Protein 8T6R (pdb70)

Nearest PDB structures (foldseek):
  8t6r-assembly1_A  TM=1.003E+00  e=7.327E-66  Acinetobacter baumannii 118362
  8wol-assembly1_1  TM=9.962E-01  e=9.428E-53  Mycolicibacterium smegmatis
  6x8m-assembly1_A  TM=9.908E-01  e=2.824E-49  Synechococcus elongatus PCC 7942 = FACHB-805
  8won-assembly1_A  TM=9.645E-01  e=7.041E-46  Mycolicibacterium smegmatis
  9bhu-assembly1_A  TM=8.889E-01  e=2.091E-33  Streptomyces griseus subsp. griseus

Foldseek 3Di:
DPDDDPVVVCVPPDDDDDQDDDPPFDPLVVVVPAAEDEDAPQKAWFKDWDPVVQADFDDDDPDDDDTDDGDTDIDPDTDMWGKDKDKDKDKDFPVCQVPPDPPHGPVVSSVVVVVSVSVLVVSLCCADPCPFHQVNLADPVQEAEDDPAACELVNVVVNCVLQVPAWAAKEEAPLNVVSHCQNCVVVPHHFDWDADPNDIFTDDPRHTYHHDNSFDQPPQWTKMKIAHHDDVVQGKHKYAHADDVQDDDGQKHKDWDDADPSNMTMIMIMGIMGMDRNDNSRMHMYTNHGRPDHDDDDDDDD

Structure (mmCIF, N/CA/C/O backbone):
data_8T6R
#
_entry.id   8T6R
#
_cell.length_a   1.00
_cell.length_b   1.00
_cell.length_c   1.00
_cell.angle_alpha   90.00
_cell.angle_beta   90.00
_cell.angle_gamma   90.00
#
_symmetry.space_group_name_H-M   'P 1'
#
loop_
_atom_site.group_PDB
_atom_site.id
_atom_site.type_symbol
_atom_site.label_atom_id
_atom_site.label_alt_id
_atom_site.label_comp_id
_atom_site.label_asym_id
_atom_site.label_entity_id
_atom_site.label_seq_id
_atom_site.pdbx_PDB_ins_code
_atom_site.Cartn_x
_atom_site.Cartn_y
_atom_site.Cartn_z
_atom_site.occupancy
_atom_site.B_iso_or_equiv
_atom_site.auth_seq_id
_atom_site.auth_comp_id
_atom_site.auth_asym_id
_atom_site.auth_atom_id
_atom_site.pdbx_PDB_model_num
ATOM 1 N N . GLN A 1 9 ? 227.270 110.544 237.464 1.00 15.09 7 GLN A N 1
ATOM 2 C CA . GLN A 1 9 ? 226.115 111.258 236.860 1.00 15.09 7 GLN A CA 1
ATOM 3 C C . GLN A 1 9 ? 226.204 111.155 235.336 1.00 15.09 7 GLN A C 1
ATOM 4 O O . GLN A 1 9 ? 227.248 111.532 234.774 1.00 15.09 7 GLN A O 1
ATOM 10 N N . LEU A 1 10 ? 225.142 110.665 234.699 1.00 13.68 8 LEU A N 1
ATOM 11 C CA . LEU A 1 10 ? 225.161 110.518 233.246 1.00 13.68 8 LEU A CA 1
ATOM 12 C C . LEU A 1 10 ? 224.691 111.793 232.550 1.00 13.68 8 LEU A C 1
ATOM 13 O O . LEU A 1 10 ? 225.166 112.122 231.456 1.00 13.68 8 LEU A O 1
ATOM 18 N N . ALA A 1 11 ? 223.759 112.520 233.162 1.00 10.15 9 ALA A N 1
ATOM 19 C CA . ALA A 1 11 ? 223.181 113.695 232.531 1.00 10.15 9 ALA A CA 1
ATOM 20 C C . ALA A 1 11 ? 222.797 114.706 233.600 1.00 10.15 9 ALA A C 1
ATOM 21 O O . ALA A 1 11 ? 222.954 114.470 234.799 1.00 10.15 9 ALA A O 1
ATOM 23 N N . LEU A 1 12 ? 222.286 115.848 233.142 1.00 6.57 10 LEU A N 1
ATOM 24 C CA . LEU A 1 12 ? 221.938 116.942 234.045 1.00 6.57 10 LEU A CA 1
ATOM 25 C C . LEU A 1 12 ? 220.790 116.535 234.962 1.00 6.57 10 LEU A C 1
ATOM 26 O O . LEU A 1 12 ? 219.846 115.860 234.537 1.00 6.57 10 LEU A O 1
ATOM 31 N N . GLY A 1 13 ? 220.877 116.950 236.227 1.00 7.04 11 GLY A N 1
ATOM 32 C CA . GLY A 1 13 ? 219.910 116.527 237.217 1.00 7.04 11 GLY A CA 1
ATOM 33 C C . GLY A 1 13 ? 218.704 117.446 237.324 1.00 7.04 11 GLY A C 1
ATOM 34 O O . GLY A 1 13 ? 218.699 118.587 236.856 1.00 7.04 11 GLY A O 1
ATOM 35 N N . ASP A 1 14 ? 217.664 116.918 237.976 1.00 8.45 12 ASP A N 1
ATOM 36 C CA . ASP A 1 14 ? 216.415 117.658 238.127 1.00 8.45 12 ASP A CA 1
ATOM 37 C C . ASP A 1 14 ? 216.596 118.901 238.990 1.00 8.45 12 ASP A C 1
ATOM 38 O O . ASP A 1 14 ? 216.011 119.952 238.704 1.00 8.45 12 ASP A O 1
ATOM 43 N N . HIS A 1 15 ? 217.385 118.798 240.062 1.00 7.85 13 HIS A N 1
ATOM 44 C CA . HIS A 1 15 ? 217.575 119.944 240.947 1.00 7.85 13 HIS A CA 1
ATOM 45 C C . HIS A 1 15 ? 218.227 121.106 240.208 1.00 7.85 13 HIS A C 1
ATOM 46 O O . HIS A 1 15 ? 217.797 122.258 240.336 1.00 7.85 13 HIS A O 1
ATOM 53 N N . ALA A 1 16 ? 219.266 120.820 239.421 1.00 6.43 14 ALA A N 1
ATOM 54 C CA . ALA A 1 16 ? 219.903 121.870 238.633 1.00 6.43 14 ALA A CA 1
ATOM 55 C C . ALA A 1 16 ? 218.978 122.377 237.534 1.00 6.43 14 ALA A C 1
ATOM 56 O O . ALA A 1 16 ? 218.939 123.581 237.257 1.00 6.43 14 ALA A O 1
ATOM 58 N N . ALA A 1 17 ? 218.269 121.473 236.863 1.00 6.43 15 ALA A N 1
ATOM 59 C CA . ALA A 1 17 ? 217.428 121.876 235.713 1.00 6.43 15 ALA A CA 1
ATOM 60 C C . ALA A 1 17 ? 216.288 122.814 236.129 1.00 6.43 15 ALA A C 1
ATOM 61 O O . ALA A 1 17 ? 215.874 123.636 235.305 1.00 6.43 15 ALA A O 1
ATOM 63 N N . ARG A 1 18 ? 215.775 122.651 237.343 1.00 7.19 16 ARG A N 1
ATOM 64 C CA . ARG A 1 18 ? 214.616 123.473 237.797 1.00 7.19 16 ARG A CA 1
ATOM 65 C C . ARG A 1 18 ? 214.984 124.972 237.832 1.00 7.19 16 ARG A C 1
ATOM 66 O O . ARG A 1 18 ? 214.078 125.804 237.691 1.00 7.19 16 ARG A O 1
ATOM 74 N N . GLN A 1 19 ? 216.264 125.290 238.007 1.00 6.74 17 GLN A N 1
ATOM 75 C CA . GLN A 1 19 ? 216.655 126.731 238.149 1.00 6.74 17 GLN A CA 1
ATOM 76 C C . GLN A 1 19 ? 216.216 127.545 236.911 1.00 6.74 17 GLN A C 1
ATOM 77 O O . GLN A 1 19 ? 216.074 128.766 237.028 1.00 6.74 17 GLN A O 1
ATOM 83 N N . LEU A 1 20 ? 216.003 126.893 235.764 1.00 6.09 18 LEU A N 1
ATOM 84 C CA . LEU A 1 20 ? 215.607 127.622 234.537 1.00 6.09 18 LEU A CA 1
ATOM 85 C C . LEU A 1 20 ? 214.092 127.559 234.410 1.00 6.09 18 LEU A C 1
ATOM 86 O O . LEU A 1 20 ? 213.565 128.136 233.450 1.00 6.09 18 LEU A O 1
ATOM 91 N N . ALA A 1 21 ? 213.413 126.894 235.362 1.00 6.44 19 ALA A N 1
ATOM 92 C CA . ALA A 1 21 ? 211.995 126.665 235.125 1.00 6.44 19 ALA A CA 1
ATOM 93 C C . ALA A 1 21 ? 211.135 127.595 235.972 1.00 6.44 19 ALA A C 1
ATOM 94 O O . ALA A 1 21 ? 211.505 127.973 237.087 1.00 6.44 19 ALA A O 1
ATOM 96 N N . ASN A 1 22 ? 209.990 127.991 235.401 1.00 7.18 20 ASN A N 1
ATOM 97 C CA . ASN A 1 22 ? 209.023 128.884 236.105 1.00 7.18 20 ASN A CA 1
ATOM 98 C C . ASN A 1 22 ? 207.958 128.069 236.850 1.00 7.18 20 ASN A C 1
ATOM 99 O O . ASN A 1 22 ? 207.217 127.351 236.172 1.00 7.18 20 ASN A O 1
ATOM 104 N N . ALA A 1 23 ? 207.868 128.196 238.171 1.00 6.41 21 ALA A N 1
ATOM 105 C CA . ALA A 1 23 ? 206.873 127.503 238.973 1.00 6.41 21 ALA A CA 1
ATOM 106 C C . ALA A 1 23 ? 205.491 128.108 238.756 1.00 6.41 21 ALA A C 1
ATOM 107 O O . ALA A 1 23 ? 205.343 129.304 238.492 1.00 6.41 21 ALA A O 1
ATOM 109 N N . THR A 1 24 ? 204.470 127.262 238.864 1.00 5.52 22 THR A N 1
ATOM 110 C CA . THR A 1 24 ? 203.087 127.718 238.843 1.00 5.52 22 THR A CA 1
ATOM 111 C C . THR A 1 24 ? 202.676 128.065 240.269 1.00 5.52 22 THR A C 1
ATOM 112 O O . THR A 1 24 ? 202.663 127.194 241.146 1.00 5.52 22 THR A O 1
ATOM 116 N N . LYS A 1 25 ? 202.349 129.333 240.501 1.00 5.36 23 LYS A N 1
ATOM 117 C CA . LYS A 1 25 ? 202.104 129.854 241.840 1.00 5.36 23 LYS A CA 1
ATOM 118 C C . LYS A 1 25 ? 200.615 130.115 242.017 1.00 5.36 23 LYS A C 1
ATOM 119 O O . LYS A 1 25 ? 199.993 130.777 241.180 1.00 5.36 23 LYS A O 1
ATOM 125 N N . THR A 1 26 ? 200.052 129.595 243.102 1.00 4.92 24 THR A N 1
ATOM 126 C CA . THR A 1 26 ? 198.653 129.833 243.418 1.00 4.92 24 THR A CA 1
ATOM 127 C C . THR A 1 26 ? 198.500 131.082 244.276 1.00 4.92 24 THR A C 1
ATOM 128 O O . THR A 1 26 ? 199.430 131.506 244.969 1.00 4.92 24 THR A O 1
ATOM 132 N N . ALA A 1 27 ? 197.312 131.674 244.218 1.00 5.13 25 ALA A N 1
ATOM 133 C CA . ALA A 1 27 ? 196.951 132.686 245.192 1.00 5.13 25 ALA A CA 1
ATOM 134 C C . ALA A 1 27 ? 196.862 132.043 246.575 1.00 5.13 25 ALA A C 1
ATOM 135 O O . ALA A 1 27 ? 196.542 130.857 246.693 1.00 5.13 25 ALA A O 1
ATOM 137 N N . PRO A 1 28 ? 197.165 132.792 247.635 1.00 5.10 26 PRO A N 1
ATOM 138 C CA . PRO A 1 28 ? 197.157 132.197 248.978 1.00 5.10 26 PRO A CA 1
ATOM 139 C C . PRO A 1 28 ? 195.787 131.636 249.334 1.00 5.10 26 PRO A C 1
ATOM 140 O O . PRO A 1 28 ? 194.752 132.237 249.040 1.00 5.10 26 PRO A O 1
ATOM 144 N N . GLN A 1 29 ? 195.792 130.468 249.972 1.00 5.01 27 GLN A N 1
ATOM 145 C CA . GLN A 1 29 ? 194.566 129.802 250.386 1.00 5.01 27 GLN A CA 1
ATOM 146 C C . GLN A 1 29 ? 194.225 130.178 251.821 1.00 5.01 27 GLN A C 1
ATOM 147 O O . GLN A 1 29 ? 195.106 130.250 252.683 1.00 5.01 27 GLN A O 1
ATOM 153 N N . LEU A 1 30 ? 192.941 130.419 252.071 1.00 4.65 28 LEU A N 1
ATOM 154 C CA . LEU A 1 30 ? 192.449 130.821 253.383 1.00 4.65 28 LEU A CA 1
ATOM 155 C C . LEU A 1 30 ? 191.560 129.714 253.935 1.00 4.65 28 LEU A C 1
ATOM 156 O O . LEU A 1 30 ? 190.563 129.342 253.306 1.00 4.65 28 LEU A O 1
ATOM 161 N N . SER A 1 31 ? 191.922 129.193 255.109 1.00 5.48 29 SER A N 1
ATOM 162 C CA . SER A 1 31 ? 191.211 128.046 255.667 1.00 5.48 29 SER A CA 1
ATOM 163 C C . SER A 1 31 ? 189.855 128.443 256.241 1.00 5.48 29 SER A C 1
ATOM 164 O O . SER A 1 31 ? 188.932 127.622 256.288 1.00 5.48 29 SER A O 1
ATOM 167 N N . THR A 1 32 ? 189.712 129.695 256.681 1.00 5.51 30 THR A N 1
ATOM 168 C CA . THR A 1 32 ? 188.513 130.114 257.399 1.00 5.51 30 THR A CA 1
ATOM 169 C C . THR A 1 32 ? 187.328 130.405 256.486 1.00 5.51 30 THR A C 1
ATOM 170 O O . THR A 1 32 ? 186.249 130.729 256.995 1.00 5.51 30 THR A O 1
ATOM 174 N N . ILE A 1 33 ? 187.494 130.310 255.165 1.00 4.54 31 ILE A N 1
ATOM 175 C CA . ILE A 1 33 ? 186.390 130.597 254.255 1.00 4.54 31 ILE A CA 1
ATOM 176 C C . ILE A 1 33 ? 185.317 129.525 254.389 1.00 4.54 31 ILE A C 1
ATOM 177 O O . ILE A 1 33 ? 185.608 128.322 254.379 1.00 4.54 31 ILE A O 1
ATOM 182 N N . THR A 1 34 ? 184.070 129.960 254.516 1.00 4.16 32 THR A N 1
ATOM 183 C CA . THR A 1 34 ? 182.901 129.105 254.645 1.00 4.16 32 THR A CA 1
ATOM 184 C C . THR A 1 34 ? 181.882 129.497 253.586 1.00 4.16 32 THR A C 1
ATOM 185 O O . THR A 1 34 ? 181.923 130.615 253.062 1.00 4.16 32 THR A O 1
ATOM 189 N N . PRO A 1 35 ? 180.963 128.591 253.231 1.00 4.27 33 PRO A N 1
ATOM 190 C CA . PRO A 1 35 ? 179.965 128.938 252.203 1.00 4.27 33 PRO A CA 1
ATOM 191 C C . PRO A 1 35 ? 179.060 130.102 252.580 1.00 4.27 33 PRO A C 1
ATOM 192 O O . PRO A 1 35 ? 178.564 130.792 251.681 1.00 4.27 33 PRO A O 1
ATOM 196 N N . ARG A 1 36 ? 178.827 130.338 253.874 1.00 4.21 34 ARG A N 1
ATOM 197 C CA . ARG A 1 36 ? 177.998 131.454 254.344 1.00 4.21 34 ARG A CA 1
ATOM 198 C C . ARG A 1 36 ? 176.599 131.405 253.725 1.00 4.21 34 ARG A C 1
ATOM 199 O O . ARG A 1 36 ? 176.177 132.315 253.010 1.00 4.21 34 ARG A O 1
ATOM 207 N N . TRP A 1 37 ? 175.872 130.324 254.021 1.00 5.75 35 TRP A N 1
ATOM 208 C CA . TRP A 1 37 ? 174.585 130.084 253.371 1.00 5.75 35 TRP A CA 1
ATOM 209 C C . TRP A 1 37 ? 173.537 131.117 253.772 1.00 5.75 35 TRP A C 1
ATOM 210 O O . TRP A 1 37 ? 172.651 131.449 252.975 1.00 5.75 35 TRP A O 1
ATOM 221 N N . LEU A 1 38 ? 173.593 131.604 255.016 1.00 5.75 36 LEU A N 1
ATOM 222 C CA . LEU A 1 38 ? 172.547 132.494 255.515 1.00 5.75 36 LEU A CA 1
ATOM 223 C C . LEU A 1 38 ? 172.494 133.796 254.724 1.00 5.75 36 LEU A C 1
ATOM 224 O O . LEU A 1 38 ? 171.406 134.306 254.423 1.00 5.75 36 LEU A O 1
ATOM 229 N N . THR A 1 39 ? 173.660 134.354 254.390 1.00 4.48 37 THR A N 1
ATOM 230 C CA . THR A 1 39 ? 173.697 135.589 253.614 1.00 4.48 37 THR A CA 1
ATOM 231 C C . THR A 1 39 ? 173.080 135.388 252.235 1.00 4.48 37 THR A C 1
ATOM 232 O O . THR A 1 39 ? 172.379 136.270 251.725 1.00 4.48 37 THR A O 1
ATOM 236 N N . HIS A 1 40 ? 173.333 134.234 251.616 1.00 4.49 38 HIS A N 1
ATOM 237 C CA . HIS A 1 40 ? 172.735 133.943 250.317 1.00 4.49 38 HIS A CA 1
ATOM 238 C C . HIS A 1 40 ? 171.227 133.751 250.432 1.00 4.49 38 HIS A C 1
ATOM 239 O O . HIS A 1 40 ? 170.475 134.151 249.535 1.00 4.49 38 HIS A O 1
ATOM 246 N N . LEU A 1 41 ? 170.769 133.133 251.522 1.00 4.85 39 LEU A N 1
ATOM 247 C CA . LEU A 1 41 ? 169.348 132.822 251.649 1.00 4.85 39 LEU A CA 1
ATOM 248 C C . LEU A 1 41 ? 168.524 134.063 251.980 1.00 4.85 39 LEU A C 1
ATOM 249 O O . LEU A 1 41 ? 167.373 134.181 251.544 1.00 4.85 39 LEU A O 1
ATOM 254 N N . LEU A 1 42 ? 169.086 134.991 252.751 1.00 5.04 40 LEU A N 1
ATOM 255 C CA . LEU A 1 42 ? 168.324 136.158 253.179 1.00 5.04 40 LEU A CA 1
ATOM 256 C C . LEU A 1 42 ? 168.024 137.093 252.010 1.00 5.04 40 LEU A C 1
ATOM 257 O O . LEU A 1 42 ? 168.764 137.157 251.026 1.00 5.04 40 LEU A O 1
ATOM 262 N N . GLN A 1 43 ? 166.913 137.820 252.129 1.00 6.37 41 GLN A N 1
ATOM 263 C CA . GLN A 1 43 ? 166.573 138.887 251.197 1.00 6.37 41 GLN A CA 1
ATOM 264 C C . GLN A 1 43 ? 167.079 140.218 251.738 1.00 6.37 41 GLN A C 1
ATOM 265 O O . GLN A 1 43 ? 166.861 140.549 252.906 1.00 6.37 41 GLN A O 1
ATOM 271 N N . TRP A 1 44 ? 167.755 140.980 250.882 1.00 5.15 42 TRP A N 1
ATOM 272 C CA . TRP A 1 44 ? 168.412 142.217 251.282 1.00 5.15 42 TRP A CA 1
ATOM 273 C C . TRP A 1 44 ? 167.649 143.416 250.734 1.00 5.15 42 TRP A C 1
ATOM 274 O O . TRP A 1 44 ? 167.291 143.445 249.552 1.00 5.15 42 TRP A O 1
ATOM 285 N N . ILE A 1 45 ? 167.406 144.392 251.594 1.00 4.98 43 ILE A N 1
ATOM 286 C CA . ILE A 1 45 ? 166.596 145.567 251.285 1.00 4.98 43 ILE A CA 1
ATOM 287 C C . ILE A 1 45 ? 167.482 146.800 251.405 1.00 4.98 43 ILE A C 1
ATOM 288 O O . ILE A 1 45 ? 168.219 146.928 252.393 1.00 4.98 43 ILE A O 1
ATOM 293 N N . PRO A 1 46 ? 167.463 147.708 250.429 1.00 6.07 44 PRO A N 1
ATOM 294 C CA . PRO A 1 46 ? 168.227 148.954 250.565 1.00 6.07 44 PRO A CA 1
ATOM 295 C C . PRO A 1 46 ? 167.478 149.961 251.427 1.00 6.07 44 PRO A C 1
ATOM 296 O O . PRO A 1 46 ? 166.252 150.070 251.359 1.00 6.07 44 PRO A O 1
ATOM 300 N N . VAL A 1 47 ? 168.228 150.694 252.245 1.00 7.29 45 VAL A N 1
ATOM 301 C CA . VAL A 1 47 ? 167.692 151.781 253.058 1.00 7.29 45 VAL A CA 1
ATOM 302 C C . VAL A 1 47 ? 168.239 153.094 252.516 1.00 7.29 45 VAL A C 1
ATOM 303 O O . VAL A 1 47 ? 169.421 153.183 252.159 1.00 7.29 45 VAL A O 1
ATOM 307 N N . GLU A 1 48 ? 167.372 154.105 252.430 1.00 7.88 46 GLU A N 1
ATOM 308 C CA . GLU A 1 48 ? 167.758 155.361 251.792 1.00 7.88 46 GLU A CA 1
ATOM 309 C C . GLU A 1 48 ? 168.847 156.083 252.578 1.00 7.88 46 GLU A C 1
ATOM 310 O O . GLU A 1 48 ? 169.858 156.505 252.004 1.00 7.88 46 GLU A O 1
ATOM 316 N N . ALA A 1 49 ? 168.662 156.239 253.887 1.00 6.28 47 ALA A N 1
ATOM 317 C CA . ALA A 1 49 ? 169.589 157.019 254.701 1.00 6.28 47 ALA A CA 1
ATOM 318 C C . ALA A 1 49 ? 169.894 156.308 256.011 1.00 6.28 47 ALA A C 1
ATOM 319 O O . ALA A 1 49 ? 169.940 156.928 257.078 1.00 6.28 47 ALA A O 1
ATOM 321 N N . GLY A 1 50 ? 170.101 154.995 255.951 1.00 5.58 48 GLY A N 1
ATOM 322 C CA . GLY A 1 50 ? 170.551 154.241 257.101 1.00 5.58 48 GLY A CA 1
ATOM 323 C C . GLY A 1 50 ? 169.542 154.070 258.214 1.00 5.58 48 GLY A C 1
ATOM 324 O O . GLY A 1 50 ? 169.931 153.662 259.316 1.00 5.58 48 GLY A O 1
ATOM 325 N N . ILE A 1 51 ? 168.266 154.369 257.977 1.00 5.38 49 ILE A N 1
ATOM 326 C CA . ILE A 1 51 ? 167.231 154.269 259.000 1.00 5.38 49 ILE A CA 1
ATOM 327 C C . ILE A 1 51 ? 166.089 153.428 258.448 1.00 5.38 49 ILE A C 1
ATOM 328 O O . ILE A 1 51 ? 165.670 153.618 257.301 1.00 5.38 49 ILE A O 1
ATOM 333 N N . TYR A 1 52 ? 165.592 152.500 259.262 1.00 5.52 50 TYR A N 1
ATOM 334 C CA . TYR A 1 52 ? 164.482 151.625 258.901 1.00 5.52 50 TYR A CA 1
ATOM 335 C C . TYR A 1 52 ? 163.480 151.622 260.046 1.00 5.52 50 TYR A C 1
ATOM 336 O O . TYR A 1 52 ? 163.779 151.117 261.133 1.00 5.52 50 TYR A O 1
ATOM 345 N N . ARG A 1 53 ? 162.296 152.179 259.804 1.00 5.75 51 ARG A N 1
ATOM 346 C CA . ARG A 1 53 ? 161.255 152.275 260.820 1.00 5.75 51 ARG A CA 1
ATOM 347 C C . ARG A 1 53 ? 160.212 151.193 260.566 1.00 5.75 51 ARG A C 1
ATOM 348 O O . ARG A 1 53 ? 159.616 151.141 259.485 1.00 5.75 51 ARG A O 1
ATOM 356 N N . LEU A 1 54 ? 159.996 150.336 261.562 1.00 5.75 52 LEU A N 1
ATOM 357 C CA . LEU A 1 54 ? 159.105 149.184 261.433 1.00 5.75 52 LEU A CA 1
ATOM 358 C C . LEU A 1 54 ? 157.782 149.511 262.117 1.00 5.75 52 LEU A C 1
ATOM 359 O O . LEU A 1 54 ? 157.665 149.430 263.342 1.00 5.75 52 LEU A O 1
ATOM 364 N N . ASN A 1 55 ? 156.781 149.878 261.322 1.00 5.23 53 ASN A N 1
ATOM 365 C CA . ASN A 1 55 ? 155.473 150.239 261.854 1.00 5.23 53 ASN A CA 1
ATOM 366 C C . ASN A 1 55 ? 154.617 148.995 262.065 1.00 5.23 53 ASN A C 1
ATOM 367 O O . ASN A 1 55 ? 154.708 148.026 261.307 1.00 5.23 53 ASN A O 1
ATOM 372 N N . ARG A 1 56 ? 153.711 149.094 263.009 1.00 6.09 54 ARG A N 1
ATOM 373 C CA . ARG A 1 56 ? 152.927 147.886 263.287 1.00 6.09 54 ARG A CA 1
ATOM 374 C C . ARG A 1 56 ? 151.538 148.242 263.801 1.00 6.09 54 ARG A C 1
ATOM 375 O O . ARG A 1 56 ? 151.323 149.323 264.343 1.00 6.09 54 ARG A O 1
ATOM 383 N N . VAL A 1 57 ? 150.677 147.272 263.685 1.00 6.42 55 VAL A N 1
ATOM 384 C CA . VAL A 1 57 ? 149.295 147.393 264.137 1.00 6.42 55 VAL A CA 1
ATOM 385 C C . VAL A 1 57 ? 149.216 146.868 265.566 1.00 6.42 55 VAL A C 1
ATOM 386 O O . VAL A 1 57 ? 149.713 145.774 265.860 1.00 6.42 55 VAL A O 1
ATOM 390 N N . ASN A 1 58 ? 148.595 147.642 266.459 1.00 8.73 56 ASN A N 1
ATOM 391 C CA . ASN A 1 58 ? 148.603 147.322 267.881 1.00 8.73 56 ASN A CA 1
ATOM 392 C C . ASN A 1 58 ? 147.224 147.165 268.512 1.00 8.73 56 ASN A C 1
ATOM 393 O O . ASN A 1 58 ? 147.128 147.150 269.745 1.00 8.73 56 ASN A O 1
ATOM 398 N N . ASN A 1 59 ? 146.177 147.046 267.682 1.00 12.29 57 ASN A N 1
ATOM 399 C CA . ASN A 1 59 ? 144.802 146.797 268.204 1.00 12.29 57 ASN A CA 1
ATOM 400 C C . ASN A 1 59 ? 144.186 145.593 267.473 1.00 12.29 57 ASN A C 1
ATOM 401 O O . ASN A 1 59 ? 142.972 145.636 267.231 1.00 12.29 57 ASN A O 1
ATOM 406 N N . THR A 1 60 ? 144.979 144.561 267.148 1.00 17.68 58 THR A N 1
ATOM 407 C CA . THR A 1 60 ? 144.469 143.418 266.334 1.00 17.68 58 THR A CA 1
ATOM 408 C C . THR A 1 60 ? 143.168 142.876 266.924 1.00 17.68 58 THR A C 1
ATOM 409 O O . THR A 1 60 ? 142.265 142.566 266.136 1.00 17.68 58 THR A O 1
ATOM 413 N N . ASP A 1 61 ? 143.056 142.800 268.249 1.00 23.86 59 ASP A N 1
ATOM 414 C CA . ASP A 1 61 ? 141.845 142.205 268.883 1.00 23.86 59 ASP A CA 1
ATOM 415 C C . ASP A 1 61 ? 140.660 143.184 268.871 1.00 23.86 59 ASP A C 1
ATOM 416 O O . ASP A 1 61 ? 139.537 142.732 269.134 1.00 23.86 59 ASP A O 1
ATOM 421 N N . ASP A 1 62 ? 140.899 144.468 268.591 1.00 20.52 60 ASP A N 1
ATOM 422 C CA . ASP A 1 62 ? 139.817 145.490 268.634 1.00 20.52 60 ASP A CA 1
ATOM 423 C C . ASP A 1 62 ? 139.288 145.811 267.229 1.00 20.52 60 ASP A C 1
ATOM 424 O O . ASP A 1 62 ? 138.468 146.741 267.132 1.00 20.52 60 ASP A O 1
ATOM 429 N N . ILE A 1 63 ? 139.752 145.130 266.184 1.00 15.60 61 ILE A N 1
ATOM 430 C CA . ILE A 1 63 ? 139.185 145.331 264.817 1.00 15.60 61 ILE A CA 1
ATOM 431 C C . ILE A 1 63 ? 137.931 144.444 264.747 1.00 15.60 61 ILE A C 1
ATOM 432 O O . ILE A 1 63 ? 138.086 143.237 264.557 1.00 15.60 61 ILE A O 1
ATOM 437 N N . GLN A 1 64 ? 136.748 145.029 264.886 1.00 13.80 62 GLN A N 1
ATOM 438 C CA . GLN A 1 64 ? 135.480 144.322 265.003 1.00 13.80 62 GLN A CA 1
ATOM 439 C C . GLN A 1 64 ? 134.825 144.191 263.636 1.00 13.80 62 GLN A C 1
ATOM 440 O O . GLN A 1 64 ? 134.717 145.174 262.896 1.00 13.80 62 GLN A O 1
ATOM 446 N N . VAL A 1 65 ? 134.401 142.973 263.306 1.00 11.19 63 VAL A N 1
ATOM 447 C CA . VAL A 1 65 ? 133.595 142.697 262.126 1.00 11.19 63 VAL A CA 1
ATOM 448 C C . VAL A 1 65 ? 132.402 141.867 262.573 1.00 11.19 63 VAL A C 1
ATOM 449 O O . VAL A 1 65 ? 132.450 141.182 263.599 1.00 11.19 63 VAL A O 1
ATOM 453 N N . ALA A 1 66 ? 131.322 141.936 261.802 1.00 13.24 64 ALA A N 1
ATOM 454 C CA . ALA A 1 66 ? 130.069 141.295 262.170 1.00 13.24 64 ALA A CA 1
ATOM 455 C C . ALA A 1 66 ? 129.593 140.375 261.058 1.00 13.24 64 ALA A C 1
ATOM 456 O O . ALA A 1 66 ? 129.691 140.711 259.873 1.00 13.24 64 ALA A O 1
ATOM 458 N N . CYS A 1 67 ? 129.098 139.188 261.415 1.00 19.93 65 CYS A N 1
ATOM 459 C CA . CYS A 1 67 ? 128.500 138.263 260.410 1.00 19.93 65 CYS A CA 1
ATOM 460 C C . CYS A 1 67 ? 127.024 138.633 260.275 1.00 19.93 65 CYS A C 1
ATOM 461 O O . CYS A 1 67 ? 126.313 138.555 261.288 1.00 19.93 65 CYS A O 1
ATOM 464 N N . THR A 1 68 ? 126.577 139.004 259.077 1.00 21.45 66 THR A N 1
ATOM 465 C CA . THR A 1 68 ? 125.193 139.545 258.963 1.00 21.45 66 THR A CA 1
ATOM 466 C C . THR A 1 68 ? 124.121 138.473 258.742 1.00 21.45 66 THR A C 1
ATOM 467 O O . THR A 1 68 ? 124.443 137.412 258.195 1.00 21.45 66 THR A O 1
ATOM 471 N N . GLN A 1 69 ? 122.884 138.782 259.132 1.00 28.96 67 GLN A N 1
ATOM 472 C CA . GLN A 1 69 ? 121.735 137.867 258.909 1.00 28.96 67 GLN A CA 1
ATOM 473 C C . GLN A 1 69 ? 120.766 138.556 257.941 1.00 28.96 67 GLN A C 1
ATOM 474 O O . GLN A 1 69 ? 121.045 139.700 257.539 1.00 28.96 67 GLN A O 1
ATOM 480 N N . ARG A 1 70 ? 119.659 137.895 257.600 1.00 26.70 68 ARG A N 1
ATOM 481 C CA . ARG A 1 70 ? 118.646 138.528 256.715 1.00 26.70 68 ARG A CA 1
ATOM 482 C C . ARG A 1 70 ? 117.792 139.484 257.555 1.00 26.70 68 ARG A C 1
ATOM 483 O O . ARG A 1 70 ? 116.607 139.178 257.773 1.00 26.70 68 ARG A O 1
ATOM 491 N N . ASP A 1 71 ? 118.378 140.596 258.011 1.00 25.49 69 ASP A N 1
ATOM 492 C CA . ASP A 1 71 ? 117.637 141.556 258.877 1.00 25.49 69 ASP A CA 1
ATOM 493 C C . ASP A 1 71 ? 118.213 142.980 258.761 1.00 25.49 69 ASP A C 1
ATOM 494 O O . ASP A 1 71 ? 119.033 143.211 257.858 1.00 25.49 69 ASP A O 1
ATOM 499 N N . GLU A 1 72 ? 117.773 143.894 259.636 1.00 20.65 70 GLU A N 1
ATOM 500 C CA . GLU A 1 72 ? 118.227 145.318 259.582 1.00 20.65 70 GLU A CA 1
ATOM 501 C C . GLU A 1 72 ? 119.025 145.674 260.844 1.00 20.65 70 GLU A C 1
ATOM 502 O O . GLU A 1 72 ? 118.847 146.789 261.358 1.00 20.65 70 GLU A O 1
ATOM 508 N N . ALA A 1 73 ? 119.911 144.790 261.278 1.00 18.42 71 ALA A N 1
ATOM 509 C CA . ALA A 1 73 ? 120.656 144.979 262.512 1.00 18.42 71 ALA A CA 1
ATOM 510 C C . ALA A 1 73 ? 121.722 146.059 262.342 1.00 18.42 71 ALA A C 1
ATOM 511 O O . ALA A 1 73 ? 122.228 146.302 261.244 1.00 18.42 71 ALA A O 1
ATOM 513 N N . THR A 1 74 ? 122.061 146.705 263.456 1.00 14.96 72 THR A N 1
ATOM 514 C CA . THR A 1 74 ? 123.097 147.727 263.445 1.00 14.96 72 THR A CA 1
ATOM 515 C C . THR A 1 74 ? 124.474 147.096 263.256 1.00 14.96 72 THR A C 1
ATOM 516 O O . THR A 1 74 ? 124.713 145.944 263.628 1.00 14.96 72 THR A O 1
ATOM 520 N N . LEU A 1 75 ? 125.386 147.869 262.658 1.00 11.44 73 LEU A N 1
ATOM 521 C CA . LEU A 1 75 ? 126.723 147.395 262.333 1.00 11.44 73 LEU A CA 1
ATOM 522 C C . LEU A 1 75 ? 127.767 148.027 263.254 1.00 11.44 73 LEU A C 1
ATOM 523 O O . LEU A 1 75 ? 127.601 149.165 263.700 1.00 11.44 73 LEU A O 1
ATOM 528 N N . PRO A 1 76 ? 128.849 147.309 263.559 1.00 10.33 74 PRO A N 1
ATOM 529 C CA . PRO A 1 76 ? 129.893 147.871 264.429 1.00 10.33 74 PRO A CA 1
ATOM 530 C C . PRO A 1 76 ? 130.731 148.912 263.696 1.00 10.33 74 PRO A C 1
ATOM 531 O O . PRO A 1 76 ? 130.850 148.886 262.470 1.00 10.33 74 PRO A O 1
ATOM 535 N N . GLN A 1 77 ? 131.333 149.820 264.464 1.00 10.24 75 GLN A N 1
ATOM 536 C CA . GLN A 1 77 ? 132.251 150.821 263.931 1.00 10.24 75 GLN A CA 1
ATOM 537 C C . GLN A 1 77 ? 133.667 150.421 264.323 1.00 10.24 75 GLN A C 1
ATOM 538 O O . GLN A 1 77 ? 133.889 149.921 265.429 1.00 10.24 75 GLN A O 1
ATOM 544 N N . THR A 1 78 ? 134.628 150.630 263.427 1.00 9.01 76 THR A N 1
ATOM 545 C CA . THR A 1 78 ? 135.983 150.215 263.749 1.00 9.01 76 THR A CA 1
ATOM 546 C C . THR A 1 78 ? 136.995 151.052 262.981 1.00 9.01 76 THR A C 1
ATOM 547 O O . THR A 1 78 ? 136.664 151.785 262.045 1.00 9.01 76 THR A O 1
ATOM 551 N N . PHE A 1 79 ? 138.246 150.927 263.416 1.00 8.20 77 PHE A N 1
ATOM 552 C CA . PHE A 1 79 ? 139.398 151.586 262.821 1.00 8.20 77 PHE A CA 1
ATOM 553 C C . PHE A 1 79 ? 140.628 150.767 263.189 1.00 8.20 77 PHE A C 1
ATOM 554 O O . PHE A 1 79 ? 140.590 149.945 264.108 1.00 8.20 77 PHE A O 1
ATOM 562 N N . VAL A 1 80 ? 141.720 150.986 262.463 1.00 6.45 78 VAL A N 1
ATOM 563 C CA . VAL A 1 80 ? 142.972 150.273 262.705 1.00 6.45 78 VAL A CA 1
ATOM 564 C C . VAL A 1 80 ? 143.965 151.240 263.338 1.00 6.45 78 VAL A C 1
ATOM 565 O O . VAL A 1 80 ? 144.226 152.320 262.794 1.00 6.45 78 VAL A O 1
ATOM 569 N N . ASP A 1 81 ? 144.526 150.850 264.481 1.00 7.11 79 ASP A N 1
ATOM 570 C CA . ASP A 1 81 ? 145.463 151.680 265.228 1.00 7.11 79 ASP A CA 1
ATOM 571 C C . ASP A 1 81 ? 146.892 151.196 265.018 1.00 7.11 79 ASP A C 1
ATOM 572 O O . ASP A 1 81 ? 147.132 150.001 264.821 1.00 7.11 79 ASP A O 1
ATOM 577 N N . TYR A 1 82 ? 147.838 152.130 265.068 1.00 6.73 80 TYR A N 1
ATOM 578 C CA . TYR A 1 82 ? 149.253 151.835 264.908 1.00 6.73 80 TYR A CA 1
ATOM 579 C C . TYR A 1 82 ? 149.993 152.051 266.222 1.00 6.73 80 TYR A C 1
ATOM 580 O O . TYR A 1 82 ? 149.546 152.806 267.090 1.00 6.73 80 TYR A O 1
ATOM 589 N N . ALA A 1 83 ? 151.130 151.377 266.358 1.00 8.10 81 ALA A N 1
ATOM 590 C CA . ALA A 1 83 ? 151.959 151.552 267.541 1.00 8.10 81 ALA A CA 1
ATOM 591 C C . ALA A 1 83 ? 152.477 152.986 267.596 1.00 8.10 81 ALA A C 1
ATOM 592 O O . ALA A 1 83 ? 153.042 153.475 266.607 1.00 8.10 81 ALA A O 1
ATOM 594 N N . PRO A 1 84 ? 152.292 153.695 268.713 1.00 10.69 82 PRO A N 1
ATOM 595 C CA . PRO A 1 84 ? 152.735 155.098 268.766 1.00 10.69 82 PRO A CA 1
ATOM 596 C C . PRO A 1 84 ? 154.234 155.273 268.612 1.00 10.69 82 PRO A C 1
ATOM 597 O O . PRO A 1 84 ? 154.680 156.264 268.022 1.00 10.69 82 PRO A O 1
ATOM 601 N N . GLU A 1 85 ? 155.034 154.338 269.126 1.00 12.42 83 GLU A N 1
ATOM 602 C CA . GLU A 1 85 ? 156.485 154.503 269.195 1.00 12.42 83 GLU A CA 1
ATOM 603 C C . GLU A 1 85 ? 157.150 153.286 268.568 1.00 12.42 83 GLU A C 1
ATOM 604 O O . GLU A 1 85 ? 157.621 152.390 269.283 1.00 12.42 83 GLU A O 1
ATOM 610 N N . PRO A 1 86 ? 157.215 153.212 267.241 1.00 9.78 84 PRO A N 1
ATOM 611 C CA . PRO A 1 86 ? 157.770 152.017 266.599 1.00 9.78 84 PRO A CA 1
ATOM 612 C C . PRO A 1 86 ? 159.282 151.950 266.728 1.00 9.78 84 PRO A C 1
ATOM 613 O O . PRO A 1 86 ? 159.971 152.965 266.855 1.00 9.78 84 PRO A O 1
ATOM 617 N N . ARG A 1 87 ? 159.797 150.725 266.692 1.00 8.80 85 ARG A N 1
ATOM 618 C CA . ARG A 1 87 ? 161.239 150.526 266.707 1.00 8.80 85 ARG A CA 1
ATOM 619 C C . ARG A 1 87 ? 161.845 150.943 265.372 1.00 8.80 85 ARG A C 1
ATOM 620 O O . ARG A 1 87 ? 161.339 150.585 264.303 1.00 8.80 85 ARG A O 1
ATOM 628 N N . GLU A 1 88 ? 162.939 151.695 265.443 1.00 8.74 86 GLU A N 1
ATOM 629 C CA . GLU A 1 88 ? 163.686 152.146 264.278 1.00 8.74 86 GLU A CA 1
ATOM 630 C C . GLU A 1 88 ? 164.986 151.355 264.187 1.00 8.74 86 GLU A C 1
ATOM 631 O O . GLU A 1 88 ? 165.721 151.243 265.174 1.00 8.74 86 GLU A O 1
ATOM 637 N N . TYR A 1 89 ? 165.280 150.824 263.000 1.00 6.96 87 TYR A N 1
ATOM 638 C CA . TYR A 1 89 ? 166.464 149.996 262.768 1.00 6.96 87 TYR A CA 1
ATOM 639 C C . TYR A 1 89 ? 167.604 150.818 262.180 1.00 6.96 87 TYR A C 1
ATOM 640 O O . TYR A 1 89 ? 167.398 151.592 261.245 1.00 6.96 87 TYR A O 1
ATOM 649 N N . PHE A 1 90 ? 168.803 150.653 262.728 1.00 9.40 88 PHE A N 1
ATOM 650 C CA . PHE A 1 90 ? 169.942 151.488 262.371 1.00 9.40 88 PHE A CA 1
ATOM 651 C C . PHE A 1 90 ? 171.126 150.601 261.999 1.00 9.40 88 PHE A C 1
ATOM 652 O O . PHE A 1 90 ? 171.480 149.682 262.750 1.00 9.40 88 PHE A O 1
ATOM 660 N N . LEU A 1 91 ? 171.751 150.902 260.861 1.00 7.84 89 LEU A N 1
ATOM 661 C CA . LEU A 1 91 ? 172.814 150.068 260.319 1.00 7.84 89 LEU A CA 1
ATOM 662 C C . LEU A 1 91 ? 174.054 150.103 261.204 1.00 7.84 89 LEU A C 1
ATOM 663 O O . LEU A 1 91 ? 174.482 151.170 261.648 1.00 7.84 89 LEU A O 1
ATOM 668 N N . ASN A 1 92 ? 174.656 148.937 261.436 1.00 10.89 90 ASN A N 1
ATOM 669 C CA . ASN A 1 92 ? 175.920 148.837 262.156 1.00 10.89 90 ASN A CA 1
ATOM 670 C C . ASN A 1 92 ? 177.038 148.512 261.174 1.00 10.89 90 ASN A C 1
ATOM 671 O O . ASN A 1 92 ? 176.801 147.952 260.096 1.00 10.89 90 ASN A O 1
ATOM 676 N N . GLY A 1 93 ? 178.260 148.878 261.548 1.00 13.02 91 GLY A N 1
ATOM 677 C CA . GLY A 1 93 ? 179.384 148.717 260.649 1.00 13.02 91 GLY A CA 1
ATOM 678 C C . GLY A 1 93 ? 180.449 147.756 261.132 1.00 13.02 91 GLY A C 1
ATOM 679 O O . GLY A 1 93 ? 180.837 147.771 262.303 1.00 13.02 91 GLY A O 1
ATOM 680 N N . VAL A 1 94 ? 180.913 146.902 260.229 1.00 9.49 92 VAL A N 1
ATOM 681 C CA . VAL A 1 94 ? 182.112 146.100 260.434 1.00 9.49 92 VAL A CA 1
ATOM 682 C C . VAL A 1 94 ? 183.209 146.724 259.583 1.00 9.49 92 VAL A C 1
ATOM 683 O O . VAL A 1 94 ? 183.087 146.793 258.354 1.00 9.49 92 VAL A O 1
ATOM 687 N N . SER A 1 95 ? 184.270 147.197 260.229 1.00 7.09 93 SER A N 1
ATOM 688 C CA . SER A 1 95 ? 185.271 148.004 259.550 1.00 7.09 93 SER A CA 1
ATOM 689 C C . SER A 1 95 ? 186.665 147.601 260.004 1.00 7.09 93 SER A C 1
ATOM 690 O O . SER A 1 95 ? 186.855 147.037 261.085 1.00 7.09 93 SER A O 1
ATOM 693 N N . THR A 1 96 ? 187.643 147.902 259.153 1.00 5.92 94 THR A N 1
ATOM 694 C CA . THR A 1 96 ? 189.039 147.647 259.478 1.00 5.92 94 THR A CA 1
ATOM 695 C C . THR A 1 96 ? 189.935 148.532 258.623 1.00 5.92 94 THR A C 1
ATOM 696 O O . THR A 1 96 ? 189.503 149.118 257.623 1.00 5.92 94 THR A O 1
ATOM 700 N N . VAL A 1 97 ? 191.192 148.628 259.048 1.00 5.75 95 VAL A N 1
ATOM 701 C CA . VAL A 1 97 ? 192.231 149.366 258.339 1.00 5.75 95 VAL A CA 1
ATOM 702 C C . VAL A 1 97 ? 193.311 148.374 257.928 1.00 5.75 95 VAL A C 1
ATOM 703 O O . VAL A 1 97 ? 193.857 147.653 258.772 1.00 5.75 95 VAL A O 1
ATOM 707 N N . LEU A 1 98 ? 193.617 148.341 256.635 1.00 5.75 96 LEU A N 1
ATOM 708 C CA . LEU A 1 98 ? 194.614 147.444 256.069 1.00 5.75 96 LEU A CA 1
ATOM 709 C C . LEU A 1 98 ? 195.850 148.240 255.669 1.00 5.75 96 LEU A C 1
ATOM 710 O O . LEU A 1 98 ? 195.737 149.269 254.996 1.00 5.75 96 LEU A O 1
ATOM 715 N N . ASP A 1 99 ? 197.022 147.762 256.076 1.00 5.79 97 ASP A N 1
ATOM 716 C CA . ASP A 1 99 ? 198.289 148.428 255.793 1.00 5.79 97 ASP A CA 1
ATOM 717 C C . ASP A 1 99 ? 199.077 147.605 254.781 1.00 5.79 97 ASP A C 1
ATOM 718 O O . ASP A 1 99 ? 199.250 146.395 254.961 1.00 5.79 97 ASP A O 1
ATOM 723 N N . VAL A 1 100 ? 199.548 148.262 253.721 1.00 5.07 98 VAL A N 1
ATOM 724 C CA . VAL A 1 100 ? 200.324 147.616 252.666 1.00 5.07 98 VAL A CA 1
ATOM 725 C C . VAL A 1 100 ? 201.582 148.435 252.414 1.00 5.07 98 VAL A C 1
ATOM 726 O O . VAL A 1 100 ? 201.514 149.664 252.300 1.00 5.07 98 VAL A O 1
ATOM 730 N N . HIS A 1 101 ? 202.726 147.759 252.322 1.00 5.89 99 HIS A N 1
ATOM 731 C CA . HIS A 1 101 ? 203.979 148.458 252.074 1.00 5.89 99 HIS A CA 1
ATOM 732 C C . HIS A 1 101 ? 204.117 148.821 250.599 1.00 5.89 99 HIS A C 1
ATOM 733 O O . HIS A 1 101 ? 203.897 147.992 249.705 1.00 5.89 99 HIS A O 1
ATOM 740 N N . THR A 1 102 ? 204.496 150.079 250.354 1.00 5.67 100 THR A N 1
ATOM 741 C CA . THR A 1 102 ? 204.612 150.572 248.987 1.00 5.67 100 THR A CA 1
ATOM 742 C C . THR A 1 102 ? 205.682 149.815 248.212 1.00 5.67 100 THR A C 1
ATOM 743 O O . THR A 1 102 ? 205.514 149.546 247.018 1.00 5.67 100 THR A O 1
ATOM 747 N N . ARG A 1 103 ? 206.792 149.468 248.868 1.00 7.76 101 ARG A N 1
ATOM 748 C CA . ARG A 1 103 ? 207.845 148.718 248.188 1.00 7.76 101 ARG A CA 1
ATOM 749 C C . ARG A 1 103 ? 207.345 147.348 247.747 1.00 7.76 101 ARG A C 1
ATOM 750 O O . ARG A 1 103 ? 207.607 146.911 246.620 1.00 7.76 101 ARG A O 1
ATOM 758 N N . VAL A 1 104 ? 206.622 146.652 248.629 1.00 6.09 102 VAL A N 1
ATOM 759 C CA . VAL A 1 104 ? 206.078 145.343 248.279 1.00 6.09 102 VAL A CA 1
ATOM 760 C C . VAL A 1 104 ? 205.116 145.469 247.106 1.00 6.09 102 VAL A C 1
ATOM 761 O O . VAL A 1 104 ? 205.208 144.719 246.122 1.00 6.09 102 VAL A O 1
ATOM 765 N N . ALA A 1 105 ? 204.205 146.446 247.177 1.00 6.46 103 ALA A N 1
ATOM 766 C CA . ALA A 1 105 ? 203.230 146.631 246.107 1.00 6.46 103 ALA A CA 1
ATOM 767 C C . ALA A 1 105 ? 203.911 146.959 244.783 1.00 6.46 103 ALA A C 1
ATOM 768 O O . ALA A 1 105 ? 203.488 146.481 243.724 1.00 6.46 103 ALA A O 1
ATOM 770 N N . ASP A 1 106 ? 204.963 147.779 244.821 1.00 6.36 104 ASP A N 1
ATOM 771 C CA . ASP A 1 106 ? 205.658 148.155 243.595 1.00 6.36 104 ASP A CA 1
ATOM 772 C C . ASP A 1 106 ? 206.430 146.982 243.003 1.00 6.36 104 ASP A C 1
ATOM 773 O O . ASP A 1 106 ? 206.412 146.775 241.784 1.00 6.36 104 ASP A O 1
ATOM 778 N N . LEU A 1 107 ? 207.111 146.204 243.844 1.00 5.98 105 LEU A N 1
ATOM 779 C CA . LEU A 1 107 ? 208.092 145.251 243.342 1.00 5.98 105 LEU A CA 1
ATOM 780 C C . LEU A 1 107 ? 207.526 143.867 243.057 1.00 5.98 105 LEU A C 1
ATOM 781 O O . LEU A 1 107 ? 207.909 143.255 242.054 1.00 5.98 105 LEU A O 1
ATOM 786 N N . TYR A 1 108 ? 206.628 143.347 243.892 1.00 6.29 106 TYR A N 1
ATOM 787 C CA . TYR A 1 108 ? 206.262 141.935 243.825 1.00 6.29 106 TYR A CA 1
ATOM 788 C C . TYR A 1 108 ? 204.827 141.726 243.349 1.00 6.29 106 TYR A C 1
ATOM 789 O O . TYR A 1 108 ? 204.102 140.877 243.869 1.00 6.29 106 TYR A O 1
ATOM 798 N N . SER A 1 109 ? 204.530 142.311 242.189 1.00 7.67 107 SER A N 1
ATOM 799 C CA . SER A 1 109 ? 203.124 142.264 241.708 1.00 7.67 107 SER A CA 1
ATOM 800 C C . SER A 1 109 ? 202.966 141.688 240.297 1.00 7.67 107 SER A C 1
ATOM 801 O O . SER A 1 109 ? 202.100 142.180 239.567 1.00 7.67 107 SER A O 1
ATOM 804 N N . SER A 1 110 ? 203.740 140.667 239.927 1.00 8.80 108 SER A N 1
ATOM 805 C CA . SER A 1 110 ? 203.484 139.978 238.633 1.00 8.80 108 SER A CA 1
ATOM 806 C C . SER A 1 110 ? 203.869 138.510 238.824 1.00 8.80 108 SER A C 1
ATOM 807 O O . SER A 1 110 ? 205.004 138.270 239.248 1.00 8.80 108 SER A O 1
ATOM 810 N N . PRO A 1 111 ? 202.963 137.520 238.653 1.00 9.53 109 PRO A N 1
ATOM 811 C CA . PRO A 1 111 ? 201.7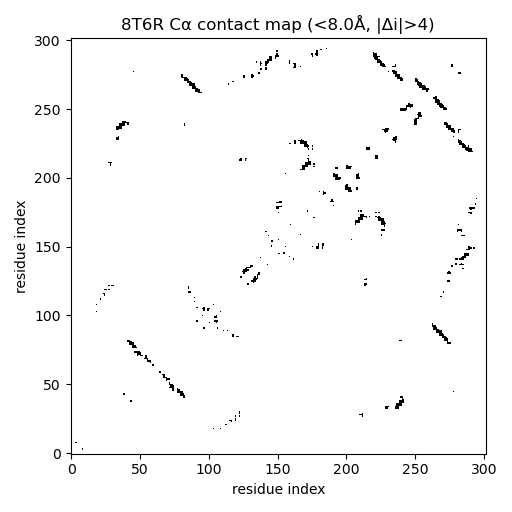01 137.664 237.932 1.00 9.53 109 PRO A CA 1
ATOM 812 C C . PRO A 1 111 ? 200.498 137.989 238.839 1.00 9.53 109 PRO A C 1
ATOM 813 O O . PRO A 1 111 ? 199.408 137.999 238.337 1.00 9.53 109 PRO A O 1
ATOM 817 N N . HIS A 1 112 ? 200.726 138.254 240.129 1.00 8.28 110 HIS A N 1
ATOM 818 C CA . HIS A 1 112 ? 199.617 138.595 241.071 1.00 8.28 110 HIS A CA 1
ATOM 819 C C . HIS A 1 112 ? 199.785 139.981 241.721 1.00 8.28 110 HIS A C 1
ATOM 820 O O . HIS A 1 112 ? 200.871 140.269 242.214 1.00 8.28 110 HIS A O 1
ATOM 827 N N . ASP A 1 113 ? 198.709 140.754 241.783 1.00 7.50 111 ASP A N 1
ATOM 828 C CA . ASP A 1 113 ? 198.757 142.096 242.431 1.00 7.50 111 ASP A CA 1
ATOM 829 C C . ASP A 1 113 ? 198.620 141.934 243.951 1.00 7.50 111 ASP A C 1
ATOM 830 O O . ASP A 1 113 ? 197.603 141.364 244.375 1.00 7.50 111 ASP A O 1
ATOM 835 N N . GLN A 1 114 ? 199.579 142.420 244.742 1.00 5.90 112 GLN A N 1
ATOM 836 C CA . GLN A 1 114 ? 199.623 142.247 246.191 1.00 5.90 112 GLN A CA 1
ATOM 837 C C . GLN A 1 114 ? 198.485 142.987 246.886 1.00 5.90 112 GLN A C 1
ATOM 838 O O . GLN A 1 114 ? 197.850 142.440 247.797 1.00 5.90 112 GLN A O 1
ATOM 844 N N . ILE A 1 115 ? 198.224 144.233 246.484 1.00 5.32 113 ILE A N 1
ATOM 845 C CA . ILE A 1 115 ? 197.163 145.010 247.119 1.00 5.32 113 ILE A CA 1
ATOM 846 C C . ILE A 1 115 ? 195.814 144.336 246.913 1.00 5.32 113 ILE A C 1
ATOM 847 O O . ILE A 1 115 ? 195.011 144.220 247.848 1.00 5.32 113 ILE A O 1
ATOM 852 N N . LYS A 1 116 ? 195.546 143.877 245.689 1.00 6.38 114 LYS A N 1
ATOM 853 C CA . LYS A 1 116 ? 194.281 143.209 245.406 1.00 6.38 114 LYS A CA 1
ATOM 854 C C . LYS A 1 116 ? 194.149 141.910 246.191 1.00 6.38 114 LYS A C 1
ATOM 855 O O . LYS A 1 116 ? 193.067 141.595 246.700 1.00 6.38 114 LYS A O 1
ATOM 861 N N . GLU A 1 117 ? 195.235 141.138 246.300 1.00 4.84 115 GLU A N 1
ATOM 862 C CA . GLU A 1 117 ? 195.176 139.902 247.078 1.00 4.84 115 GLU A CA 1
ATOM 863 C C . GLU A 1 117 ? 194.872 140.184 248.547 1.00 4.84 115 GLU A C 1
ATOM 864 O O . GLU A 1 117 ? 194.016 139.522 249.158 1.00 4.84 115 GLU A O 1
ATOM 870 N N . GLN A 1 118 ? 195.560 141.174 249.127 1.00 4.62 116 GLN A N 1
ATOM 871 C CA . GLN A 1 118 ? 195.318 141.530 250.522 1.00 4.62 116 GLN A CA 1
ATOM 872 C C . GLN A 1 118 ? 193.879 141.988 250.725 1.00 4.62 116 GLN A C 1
ATOM 873 O O . GLN A 1 118 ? 193.223 141.595 251.701 1.00 4.62 116 GLN A O 1
ATOM 879 N N . LEU A 1 119 ? 193.370 142.810 249.804 1.00 4.25 117 LEU A N 1
ATOM 880 C CA . LEU A 1 119 ? 191.997 143.293 249.910 1.00 4.25 117 LEU A CA 1
ATOM 881 C C . LEU A 1 119 ? 191.002 142.141 249.827 1.00 4.25 117 LEU A C 1
ATOM 882 O O . LEU A 1 119 ? 190.024 142.099 250.581 1.00 4.25 117 LEU A O 1
ATOM 887 N N . ARG A 1 120 ? 191.236 141.196 248.913 1.00 4.04 118 ARG A N 1
ATOM 888 C CA . ARG A 1 120 ? 190.328 140.062 248.767 1.00 4.04 118 ARG A CA 1
ATOM 889 C C . ARG A 1 120 ? 190.272 139.235 250.047 1.00 4.04 118 ARG A C 1
ATOM 890 O O . ARG A 1 120 ? 189.185 138.887 250.532 1.00 4.04 118 ARG A O 1
ATOM 898 N N . LEU A 1 121 ? 191.438 138.924 250.620 1.00 4.06 119 LEU A N 1
ATOM 899 C CA . LEU A 1 121 ? 191.448 138.121 251.843 1.00 4.06 119 LEU A CA 1
ATOM 900 C C . LEU A 1 121 ? 190.794 138.864 253.008 1.00 4.06 119 LEU A C 1
ATOM 901 O O . LEU A 1 121 ? 190.015 138.275 253.778 1.00 4.06 119 LEU A O 1
ATOM 906 N N . THR A 1 122 ? 191.077 140.165 253.142 1.00 5.75 120 THR A N 1
ATOM 907 C CA . THR A 1 122 ? 190.468 140.944 254.216 1.00 5.75 120 THR A CA 1
ATOM 908 C C . THR A 1 122 ? 188.951 141.012 254.061 1.00 5.75 120 THR A C 1
ATOM 909 O O . THR A 1 122 ? 188.212 140.929 255.050 1.00 5.75 120 THR A O 1
ATOM 913 N N . ILE A 1 123 ? 188.468 141.156 252.824 1.00 4.15 121 ILE A N 1
ATOM 914 C CA . ILE A 1 123 ? 187.029 141.223 252.588 1.00 4.15 121 ILE A CA 1
ATOM 915 C C . ILE A 1 123 ? 186.371 139.884 252.903 1.00 4.15 121 ILE A C 1
ATOM 916 O O . ILE A 1 123 ? 185.250 139.835 253.428 1.00 4.15 121 ILE A O 1
ATOM 921 N N . GLU A 1 124 ? 187.054 138.776 252.595 1.00 3.62 122 GLU A N 1
ATOM 922 C CA . GLU A 1 124 ? 186.535 137.468 252.994 1.00 3.62 122 GLU A CA 1
ATOM 923 C C . GLU A 1 124 ? 186.378 137.378 254.509 1.00 3.62 122 GLU A C 1
ATOM 924 O O . GLU A 1 124 ? 185.340 136.918 255.015 1.00 3.62 122 GLU A O 1
ATOM 930 N N . THR A 1 125 ? 187.396 137.828 255.250 1.00 4.57 123 THR A N 1
ATOM 931 C CA . THR A 1 125 ? 187.300 137.819 256.709 1.00 4.57 123 THR A CA 1
ATOM 932 C C . THR A 1 125 ? 186.137 138.684 257.193 1.00 4.57 123 THR A C 1
ATOM 933 O O . THR A 1 125 ? 185.401 138.301 258.115 1.00 4.57 123 THR A O 1
ATOM 937 N N . ILE A 1 126 ? 185.954 139.852 256.573 1.00 3.46 124 ILE A N 1
ATOM 938 C CA . ILE A 1 126 ? 184.879 140.756 256.978 1.00 3.46 124 ILE A CA 1
ATOM 939 C C . ILE A 1 126 ? 183.515 140.118 256.731 1.00 3.46 124 ILE A C 1
ATOM 940 O O . ILE A 1 126 ? 182.595 140.251 257.547 1.00 3.46 124 ILE A O 1
ATOM 945 N N . LYS A 1 127 ? 183.357 139.424 255.602 1.00 4.70 125 LYS A N 1
ATOM 946 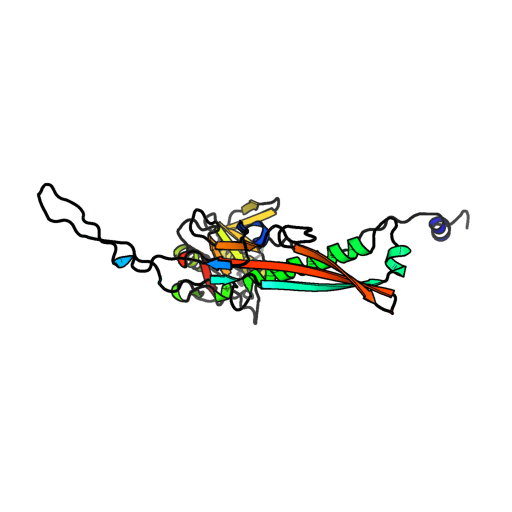C CA . LYS A 1 127 ? 182.083 138.768 255.314 1.00 4.70 125 LYS A CA 1
ATOM 947 C C . LYS A 1 127 ? 181.794 137.644 256.306 1.00 4.70 125 LYS A C 1
ATOM 948 O O . LYS A 1 127 ? 180.643 137.456 256.729 1.00 4.70 125 LYS A O 1
ATOM 954 N N . GLU A 1 128 ? 182.823 136.883 256.691 1.00 4.30 126 GLU A N 1
ATOM 955 C CA . GLU A 1 128 ? 182.614 135.876 257.732 1.00 4.30 126 GLU A CA 1
ATOM 956 C C . GLU A 1 128 ? 182.177 136.522 259.045 1.00 4.30 126 GLU A C 1
ATOM 957 O O . GLU A 1 128 ? 181.277 136.016 259.734 1.00 4.30 126 GLU A O 1
ATOM 963 N N . ARG A 1 129 ? 182.794 137.653 259.401 1.00 5.98 127 ARG A N 1
ATOM 964 C CA . ARG A 1 129 ? 182.373 138.363 260.607 1.00 5.98 127 ARG A CA 1
ATOM 965 C C . ARG A 1 129 ? 180.928 138.842 260.495 1.00 5.98 127 ARG A C 1
ATOM 966 O O . ARG A 1 129 ? 180.185 138.828 261.482 1.00 5.98 127 ARG A O 1
ATOM 974 N N . GLN A 1 130 ? 180.517 139.285 259.304 1.00 4.88 128 GLN A N 1
ATOM 975 C CA . GLN A 1 130 ? 179.132 139.709 259.114 1.00 4.88 128 GLN A CA 1
ATOM 976 C C . GLN A 1 130 ? 178.167 138.549 259.326 1.00 4.88 128 GLN A C 1
ATOM 977 O O . GLN A 1 130 ? 177.108 138.714 259.950 1.00 4.88 128 GLN A O 1
ATOM 983 N N . GLU A 1 131 ? 178.512 137.368 258.804 1.00 4.20 129 GLU A N 1
ATOM 984 C CA . GLU A 1 131 ? 177.669 136.200 259.043 1.00 4.20 129 GLU A CA 1
ATOM 985 C C . GLU A 1 131 ? 177.570 135.892 260.531 1.00 4.20 129 GLU A C 1
ATOM 986 O O . GLU A 1 131 ? 176.491 135.553 261.032 1.00 4.20 129 GLU A O 1
ATOM 992 N N . SER A 1 132 ? 178.688 135.997 261.254 1.00 5.06 130 SER A N 1
ATOM 993 C CA . SER A 1 132 ? 178.643 135.781 262.700 1.00 5.06 130 SER A CA 1
ATOM 994 C C . SER A 1 132 ? 177.742 136.803 263.390 1.00 5.06 130 SER A C 1
ATOM 995 O O . SER A 1 132 ? 176.968 136.456 264.293 1.00 5.06 130 SER A O 1
ATOM 998 N N . GLU A 1 133 ? 177.836 138.069 262.977 1.00 4.61 131 GLU A N 1
ATOM 999 C CA . GLU A 1 133 ? 177.049 139.128 263.605 1.00 4.61 131 GLU A CA 1
ATOM 1000 C C . GLU A 1 133 ? 175.557 138.931 263.371 1.00 4.61 131 GLU A C 1
ATOM 1001 O O . GLU A 1 133 ? 174.744 139.197 264.264 1.00 4.61 131 GLU A O 1
ATOM 1007 N N . LEU A 1 134 ? 175.176 138.472 262.176 1.00 4.88 132 LEU A N 1
ATOM 1008 C CA . LEU A 1 134 ? 173.754 138.288 261.888 1.00 4.88 132 LEU A CA 1
ATOM 1009 C C . LEU A 1 134 ? 173.096 137.314 262.860 1.00 4.88 132 LEU A C 1
ATOM 1010 O O . LEU A 1 134 ? 171.876 137.363 263.053 1.00 4.88 132 LEU A O 1
ATOM 1015 N N . ILE A 1 135 ? 173.876 136.437 263.481 1.00 3.69 133 ILE A N 1
ATOM 1016 C CA . ILE A 1 135 ? 173.357 135.464 264.436 1.00 3.69 133 ILE A CA 1
ATOM 1017 C C . ILE A 1 135 ? 173.544 135.929 265.876 1.00 3.69 133 ILE A C 1
ATOM 1018 O O . ILE A 1 135 ? 172.618 135.850 266.684 1.00 3.69 133 ILE A O 1
ATOM 1023 N N . ASN A 1 136 ? 174.735 136.420 266.223 1.00 4.74 134 ASN A N 1
ATOM 1024 C CA . ASN A 1 136 ? 175.094 136.612 267.624 1.00 4.74 134 ASN A CA 1
ATOM 1025 C C . ASN A 1 136 ? 175.160 138.069 268.073 1.00 4.74 134 ASN A C 1
ATOM 1026 O O . ASN A 1 136 ? 175.613 138.327 269.192 1.00 4.74 134 ASN A O 1
ATOM 1031 N N . ASN A 1 137 ? 174.728 139.023 267.253 1.00 7.22 135 ASN A N 1
ATOM 1032 C CA . ASN A 1 137 ? 174.788 140.421 267.668 1.00 7.22 135 ASN A CA 1
ATOM 1033 C C . ASN A 1 137 ? 173.830 140.657 268.833 1.00 7.22 135 ASN A C 1
ATOM 1034 O O . ASN A 1 137 ? 172.666 140.236 268.767 1.00 7.22 135 ASN A O 1
ATOM 1039 N N . PRO A 1 138 ? 174.274 141.309 269.912 1.00 8.49 136 PRO A N 1
ATOM 1040 C CA . PRO A 1 138 ? 173.419 141.411 271.109 1.00 8.49 136 PRO A CA 1
ATOM 1041 C C . PRO A 1 138 ? 172.126 142.189 270.904 1.00 8.49 136 PRO A C 1
ATOM 1042 O O . PRO A 1 138 ? 171.157 141.942 271.631 1.00 8.49 136 PRO A O 1
ATOM 1046 N N . GLU A 1 139 ? 172.069 143.120 269.950 1.00 9.38 137 GLU A N 1
ATOM 1047 C CA . GLU A 1 139 ? 170.899 143.986 269.823 1.00 9.38 137 GLU A CA 1
ATOM 1048 C C . GLU A 1 139 ? 170.067 143.721 268.570 1.00 9.38 137 GLU A C 1
ATOM 1049 O O . GLU A 1 139 ? 168.848 143.912 268.598 1.00 9.38 137 GLU A O 1
ATOM 1055 N N . TYR A 1 140 ? 170.679 143.274 267.472 1.00 8.47 138 TYR A N 1
ATOM 1056 C CA . TYR A 1 140 ? 169.923 142.926 266.272 1.00 8.47 138 TYR A CA 1
ATOM 1057 C C . TYR A 1 140 ? 170.044 141.460 265.867 1.00 8.47 138 TYR A C 1
ATOM 1058 O O . TYR A 1 140 ? 169.477 141.072 264.840 1.00 8.47 138 TYR A O 1
ATOM 1067 N N . GLY A 1 141 ? 170.749 140.635 266.638 1.00 5.49 139 GLY A N 1
ATOM 1068 C CA . GLY A 1 141 ? 170.920 139.246 266.262 1.00 5.49 139 GLY A CA 1
ATOM 1069 C C . GLY A 1 141 ? 169.637 138.443 266.382 1.00 5.49 139 GLY A C 1
ATOM 1070 O O . GLY A 1 141 ? 168.700 138.810 267.087 1.00 5.49 139 GLY A O 1
ATOM 1071 N N . LEU A 1 142 ? 169.603 137.316 265.664 1.00 5.04 140 LEU A N 1
ATOM 1072 C CA . LEU A 1 142 ? 168.424 136.452 265.675 1.00 5.04 140 LEU A CA 1
ATOM 1073 C C . LEU A 1 142 ? 168.172 135.877 267.065 1.00 5.04 140 LEU A C 1
ATOM 1074 O O . LEU A 1 142 ? 167.032 135.863 267.554 1.00 5.04 140 LEU A O 1
ATOM 1079 N N . LEU A 1 143 ? 169.235 135.396 267.717 1.00 5.36 141 LEU A N 1
ATOM 1080 C CA . LEU A 1 143 ? 169.093 134.780 269.032 1.00 5.36 141 LEU A CA 1
ATOM 1081 C C . LEU A 1 143 ? 168.580 135.782 270.057 1.00 5.36 141 LEU A C 1
ATOM 1082 O O . LEU A 1 143 ? 167.794 135.429 270.944 1.00 5.36 141 LEU A O 1
ATOM 1087 N N . ALA A 1 144 ? 169.023 137.036 269.959 1.00 7.77 142 ALA A N 1
ATOM 1088 C CA . ALA A 1 144 ? 168.510 138.069 270.852 1.00 7.77 142 ALA A CA 1
ATOM 1089 C C . ALA A 1 144 ? 167.098 138.488 270.460 1.00 7.77 142 ALA A C 1
ATOM 1090 O O . ALA A 1 144 ? 166.310 138.912 271.314 1.00 7.77 142 ALA A O 1
ATOM 1092 N N . SER A 1 145 ? 166.761 138.379 269.173 1.00 7.28 143 SER A N 1
ATOM 1093 C CA . SER A 1 145 ? 165.479 138.885 268.694 1.00 7.28 143 SER A CA 1
ATOM 1094 C C . SER A 1 145 ? 164.333 137.919 268.967 1.00 7.28 143 SER A C 1
ATOM 1095 O O . SER A 1 145 ? 163.175 138.349 269.026 1.00 7.28 143 SER A O 1
ATOM 1098 N N . VAL A 1 146 ? 164.619 136.622 269.113 1.00 8.92 144 VAL A N 1
ATOM 1099 C CA . VAL A 1 146 ? 163.546 135.656 269.339 1.00 8.92 144 VAL A CA 1
ATOM 1100 C C . VAL A 1 146 ? 162.820 135.974 270.644 1.00 8.92 144 VAL A C 1
ATOM 1101 O O . VAL A 1 146 ? 163.412 136.487 271.602 1.00 8.92 144 VAL A O 1
ATOM 1105 N N . THR A 1 147 ? 161.521 135.690 270.678 1.00 13.92 145 THR A N 1
ATOM 1106 C CA . THR A 1 147 ? 160.698 135.990 271.840 1.00 13.92 145 THR A CA 1
ATOM 1107 C C . THR A 1 147 ? 160.489 134.753 272.718 1.00 13.92 145 THR A C 1
ATOM 1108 O O . THR A 1 147 ? 160.514 133.613 272.246 1.00 13.92 145 THR A O 1
ATOM 1112 N N . ASP A 1 148 ? 160.233 135.005 274.009 1.00 18.36 146 ASP A N 1
ATOM 1113 C CA . ASP A 1 148 ? 160.015 133.923 274.965 1.00 18.36 146 ASP A CA 1
ATOM 1114 C C . ASP A 1 148 ? 158.865 133.025 274.531 1.00 18.36 146 ASP A C 1
ATOM 1115 O O . ASP A 1 148 ? 158.911 131.803 274.723 1.00 18.36 146 ASP A O 1
ATOM 1120 N N . ASP A 1 149 ? 157.839 133.601 273.890 1.00 15.78 147 ASP A N 1
ATOM 1121 C CA . ASP A 1 149 ? 156.694 132.787 273.387 1.00 15.78 147 ASP A CA 1
ATOM 1122 C C . ASP A 1 149 ? 157.167 131.900 272.230 1.00 15.78 147 ASP A C 1
ATOM 1123 O O . ASP A 1 149 ? 156.553 130.844 272.012 1.00 15.78 147 ASP A O 1
ATOM 1128 N N . GLN A 1 150 ? 158.205 132.339 271.517 1.00 11.83 148 GLN A N 1
ATOM 1129 C CA . GLN A 1 150 ? 158.716 131.548 270.403 1.00 11.83 148 GLN A CA 1
ATOM 1130 C C . GLN A 1 150 ? 159.911 130.669 270.776 1.00 11.83 148 GLN A C 1
ATOM 1131 O O . GLN A 1 150 ? 160.448 129.974 269.906 1.00 11.83 148 GLN A O 1
ATOM 1137 N N . ARG A 1 151 ? 160.322 130.671 272.042 1.00 13.09 149 ARG A N 1
ATOM 1138 C CA . ARG A 1 151 ? 161.417 129.833 272.525 1.00 13.09 149 ARG A CA 1
ATOM 1139 C C . ARG A 1 151 ? 160.861 128.561 273.157 1.00 13.09 149 ARG A C 1
ATOM 1140 O O . ARG A 1 151 ? 159.927 128.621 273.963 1.00 13.09 149 ARG A O 1
ATOM 1148 N N . ILE A 1 152 ? 161.435 127.411 272.788 1.00 11.32 150 ILE A N 1
ATOM 1149 C CA . ILE A 1 152 ? 161.073 126.126 273.374 1.00 11.32 150 ILE A CA 1
ATOM 1150 C C . ILE A 1 152 ? 162.339 125.337 273.684 1.00 11.32 150 ILE A C 1
ATOM 1151 O O . ILE A 1 152 ? 163.434 125.658 273.216 1.00 11.32 150 ILE A O 1
ATOM 1156 N N . SER A 1 153 ? 162.174 124.287 274.485 1.00 13.67 151 SER A N 1
ATOM 1157 C CA . SER A 1 153 ? 163.279 123.449 274.928 1.00 13.67 151 SER A CA 1
ATOM 1158 C C . SER A 1 153 ? 163.043 121.999 274.526 1.00 13.67 151 SER A C 1
ATOM 1159 O O . SER A 1 153 ? 161.905 121.576 274.299 1.00 13.67 151 SER A O 1
ATOM 1162 N N . THR A 1 154 ? 164.133 121.240 274.432 1.00 14.72 152 THR A N 1
ATOM 1163 C CA . THR A 1 154 ? 164.041 119.829 274.083 1.00 14.72 152 THR A CA 1
ATOM 1164 C C . THR A 1 154 ? 163.388 119.036 275.210 1.00 14.72 152 THR A C 1
ATOM 1165 O O . THR A 1 154 ? 163.446 119.415 276.383 1.00 14.72 152 THR A O 1
ATOM 1169 N N . LEU A 1 155 ? 162.759 117.920 274.839 1.00 18.03 153 LEU A N 1
ATOM 1170 C CA . LEU A 1 155 ? 162.069 117.093 275.824 1.00 18.03 153 LEU A CA 1
ATOM 1171 C C . LEU A 1 155 ? 163.058 116.415 276.765 1.00 18.03 153 LEU A C 1
ATOM 1172 O O . LEU A 1 155 ? 163.009 116.611 277.985 1.00 18.03 153 LEU A O 1
ATOM 1177 N N . ASN A 1 156 ? 163.971 115.597 276.214 1.00 20.49 154 ASN A N 1
ATOM 1178 C CA . ASN A 1 156 ? 164.918 114.832 277.023 1.00 20.49 154 ASN A CA 1
ATOM 1179 C C . ASN A 1 156 ? 166.318 114.857 276.395 1.00 20.49 154 ASN A C 1
ATOM 1180 O O . ASN A 1 156 ? 167.010 113.844 276.326 1.00 20.49 154 ASN A O 1
ATOM 1185 N N . GLY A 1 157 ? 166.756 116.033 275.947 1.00 13.99 155 GLY A N 1
ATOM 1186 C CA . GLY A 1 157 ? 168.112 116.195 275.473 1.00 13.99 155 GLY A CA 1
ATOM 1187 C C . GLY A 1 157 ? 168.274 116.317 273.968 1.00 13.99 155 GLY A C 1
ATOM 1188 O O . GLY A 1 157 ? 168.093 117.393 273.389 1.00 13.99 155 GLY A O 1
ATOM 1189 N N . PRO A 1 158 ? 168.654 115.220 273.314 1.00 11.33 156 PRO A N 1
ATOM 1190 C CA . PRO A 1 158 ? 169.060 115.307 271.913 1.00 11.33 156 PRO A CA 1
ATOM 1191 C C . PRO A 1 158 ? 167.920 115.764 271.031 1.00 11.33 156 PRO A C 1
ATOM 1192 O O . PRO A 1 158 ? 166.734 115.635 271.393 1.00 11.33 156 PRO A O 1
ATOM 1196 N N . PRO A 1 159 ? 168.231 116.314 269.843 1.00 8.91 157 PRO A N 1
ATOM 1197 C CA . PRO A 1 159 ? 167.200 116.909 268.976 1.00 8.91 157 PRO A CA 1
ATOM 1198 C C . PRO A 1 159 ? 166.346 115.897 268.223 1.00 8.91 157 PRO A C 1
ATOM 1199 O O . PRO A 1 159 ? 166.673 115.523 267.093 1.00 8.91 157 PRO A O 1
ATOM 1203 N N . THR A 1 160 ? 165.263 115.438 268.839 1.00 9.77 158 THR A N 1
ATOM 1204 C CA . THR A 1 160 ? 164.410 114.402 268.277 1.00 9.77 158 THR A CA 1
ATOM 1205 C C . THR A 1 160 ? 163.451 114.952 267.221 1.00 9.77 158 THR A C 1
ATOM 1206 O O . THR A 1 160 ? 163.148 116.158 267.182 1.00 9.77 158 THR A O 1
ATOM 1210 N N . PRO A 1 161 ? 162.959 114.073 266.336 1.00 9.03 159 PRO A N 1
ATOM 1211 C CA . PRO A 1 161 ? 161.952 114.506 265.352 1.00 9.03 159 PRO A CA 1
ATOM 1212 C C . PRO A 1 161 ? 160.705 115.098 265.983 1.00 9.03 159 PRO A C 1
ATOM 1213 O O . PRO A 1 161 ? 160.088 115.996 265.397 1.00 9.03 159 PRO A O 1
ATOM 1217 N N . ASP A 1 162 ? 160.311 114.618 267.165 1.00 9.50 160 ASP A N 1
ATOM 1218 C CA . ASP A 1 162 ? 159.197 115.239 267.875 1.00 9.50 160 ASP A CA 1
ATOM 1219 C C . ASP A 1 162 ? 159.513 116.691 268.219 1.00 9.50 160 ASP A C 1
ATOM 1220 O O . ASP A 1 162 ? 158.650 117.571 268.100 1.00 9.50 160 ASP A O 1
ATOM 1225 N N . ASP A 1 163 ? 160.751 116.959 268.641 1.00 10.06 161 ASP A N 1
ATOM 1226 C CA . ASP A 1 163 ? 161.161 118.330 268.929 1.00 10.06 161 ASP A CA 1
ATOM 1227 C C . ASP A 1 163 ? 161.105 119.197 267.676 1.00 10.06 161 ASP A C 1
ATOM 1228 O O . ASP A 1 163 ? 160.655 120.352 267.725 1.00 10.06 161 ASP A O 1
ATOM 1233 N N . LEU A 1 164 ? 161.559 118.661 266.540 1.00 8.19 162 LEU A N 1
ATOM 1234 C CA . LEU A 1 164 ? 161.500 119.451 265.310 1.00 8.19 162 LEU A CA 1
ATOM 1235 C C . LEU A 1 164 ? 160.056 119.705 264.878 1.00 8.19 162 LEU A C 1
ATOM 1236 O O . LEU A 1 164 ? 159.736 120.779 264.349 1.00 8.19 162 LEU A O 1
ATOM 1241 N N . ASP A 1 165 ? 159.168 118.732 265.099 1.00 8.19 163 ASP A N 1
ATOM 1242 C CA . ASP A 1 165 ? 157.747 118.955 264.838 1.00 8.19 163 ASP A CA 1
ATOM 1243 C C . ASP A 1 165 ? 157.195 120.063 265.730 1.00 8.19 163 ASP A C 1
ATOM 1244 O O . ASP A 1 165 ? 156.403 120.905 265.280 1.00 8.19 163 ASP A O 1
ATOM 1249 N N . ASP A 1 166 ? 157.604 120.074 267.001 1.00 8.97 164 ASP A N 1
ATOM 1250 C CA . ASP A 1 166 ? 157.194 121.145 267.904 1.00 8.97 164 ASP A CA 1
ATOM 1251 C C . ASP A 1 166 ? 157.655 122.504 267.389 1.00 8.97 164 ASP A C 1
ATOM 1252 O O . ASP A 1 166 ? 156.916 123.492 267.470 1.00 8.97 164 ASP A O 1
ATOM 1257 N N . LEU A 1 167 ? 158.881 122.572 266.863 1.00 6.33 165 LEU A N 1
ATOM 1258 C CA . LEU A 1 167 ? 159.376 123.829 266.298 1.00 6.33 165 LEU A CA 1
ATOM 1259 C C . LEU A 1 167 ? 158.561 124.254 265.076 1.00 6.33 165 LEU A C 1
ATOM 1260 O O . LEU A 1 167 ? 158.259 125.445 264.895 1.00 6.33 165 LEU A O 1
ATOM 1265 N N . LEU A 1 168 ? 158.210 123.296 264.214 1.00 6.05 166 LEU A N 1
ATOM 1266 C CA . LEU A 1 168 ? 157.392 123.624 263.049 1.00 6.05 166 LEU A CA 1
ATOM 1267 C C . LEU A 1 168 ? 156.015 124.141 263.458 1.00 6.05 166 LEU A C 1
ATOM 1268 O O . LEU A 1 168 ? 155.436 124.991 262.762 1.00 6.05 166 LEU A O 1
ATOM 1273 N N . ARG A 1 169 ? 155.478 123.640 264.576 1.00 8.20 167 ARG A N 1
ATOM 1274 C CA . ARG A 1 169 ? 154.227 124.193 265.092 1.00 8.20 167 ARG A CA 1
ATOM 1275 C C . ARG A 1 169 ? 154.367 125.679 265.393 1.00 8.20 167 ARG A C 1
ATOM 1276 O O . ARG A 1 169 ? 153.483 126.475 265.055 1.00 8.20 167 ARG A O 1
ATOM 1284 N N . LYS A 1 170 ? 155.471 126.072 266.034 1.00 7.74 168 LYS A N 1
ATOM 1285 C CA . LYS A 1 170 ? 155.688 127.485 266.331 1.00 7.74 168 LYS A CA 1
ATOM 1286 C C . LYS A 1 170 ? 155.840 128.296 265.052 1.00 7.74 168 LYS A C 1
ATOM 1287 O O . LYS A 1 170 ? 155.362 129.433 264.970 1.00 7.74 168 LYS A O 1
ATOM 1293 N N . VAL A 1 171 ? 156.507 127.735 264.045 1.00 6.13 169 VAL A N 1
ATOM 1294 C CA . VAL A 1 171 ? 156.489 128.377 262.732 1.00 6.13 169 VAL A CA 1
ATOM 1295 C C . VAL A 1 171 ? 155.801 127.456 261.732 1.00 6.13 169 VAL A C 1
ATOM 1296 O O . VAL A 1 171 ? 156.447 126.634 261.072 1.00 6.13 169 VAL A O 1
ATOM 1300 N N . TRP A 1 172 ? 154.478 127.591 261.621 1.00 5.66 170 TRP A N 1
ATOM 1301 C CA . TRP A 1 172 ? 153.661 126.824 260.688 1.00 5.66 170 TRP A CA 1
ATOM 1302 C C . TRP A 1 172 ? 153.296 127.571 259.407 1.00 5.66 170 TRP A C 1
ATOM 1303 O O . TRP A 1 172 ? 152.942 126.920 258.419 1.00 5.66 170 TRP A O 1
ATOM 1314 N N . LYS A 1 173 ? 153.361 128.903 259.383 1.00 5.88 171 LYS A N 1
ATOM 1315 C CA . LYS A 1 173 ? 153.001 129.658 258.183 1.00 5.88 171 LYS A CA 1
ATOM 1316 C C . LYS A 1 173 ? 154.226 129.805 257.286 1.00 5.88 171 LYS A C 1
ATOM 1317 O O . LYS A 1 173 ? 155.086 130.658 257.530 1.00 5.88 171 LYS A O 1
ATOM 1323 N N . GLU A 1 174 ? 154.285 128.984 256.238 1.00 7.57 172 GLU A N 1
ATOM 1324 C CA . GLU A 1 174 ? 155.341 129.022 255.235 1.00 7.57 172 GLU A CA 1
ATOM 1325 C C . GLU A 1 174 ? 156.758 129.074 255.828 1.00 7.57 172 GLU A C 1
ATOM 1326 O O . GLU A 1 174 ? 157.478 130.047 255.637 1.00 7.57 172 GLU A O 1
ATOM 1332 N N . PRO A 1 175 ? 157.171 128.031 256.554 1.00 5.28 173 PRO A N 1
ATOM 1333 C CA . PRO A 1 175 ? 158.542 128.011 257.083 1.00 5.28 173 PRO A CA 1
ATOM 1334 C C . PRO A 1 175 ? 159.566 127.949 255.959 1.00 5.28 173 PRO A C 1
ATOM 1335 O O . PRO A 1 175 ? 159.334 127.333 254.917 1.00 5.28 173 PRO A O 1
ATOM 1339 N N . GLY A 1 176 ? 160.707 128.601 256.176 1.00 5.02 174 GLY A N 1
ATOM 1340 C CA . GLY A 1 176 ? 161.734 128.660 255.153 1.00 5.02 174 GLY A CA 1
ATOM 1341 C C . GLY A 1 176 ? 162.815 127.600 255.241 1.00 5.02 174 GLY A C 1
ATOM 1342 O O . GLY A 1 176 ? 163.018 126.847 254.284 1.00 5.02 174 GLY A O 1
ATOM 1343 N N . PHE A 1 177 ? 163.502 127.518 256.381 1.00 5.75 175 PHE A N 1
ATOM 1344 C CA . PHE A 1 177 ? 164.597 126.568 256.549 1.00 5.75 175 PHE A CA 1
ATOM 1345 C C . PHE A 1 177 ? 165.033 126.553 258.007 1.00 5.75 175 PHE A C 1
ATOM 1346 O O . PHE A 1 177 ? 164.787 127.501 258.757 1.00 5.75 175 PHE A O 1
ATOM 1354 N N . PHE A 1 178 ? 165.687 125.461 258.396 1.00 5.75 176 PHE A N 1
ATOM 1355 C CA . PHE A 1 178 ? 166.319 125.342 259.702 1.00 5.75 176 PHE A CA 1
ATOM 1356 C C . PHE A 1 178 ? 167.768 125.797 259.591 1.00 5.75 176 PHE A C 1
ATOM 1357 O O . PHE A 1 178 ? 168.407 125.592 258.559 1.00 5.75 176 PHE A O 1
ATOM 1365 N N . LEU A 1 179 ? 168.286 126.401 260.656 1.00 5.75 177 LEU A N 1
ATOM 1366 C CA . LEU A 1 179 ? 169.696 126.760 260.751 1.00 5.75 177 LEU A CA 1
ATOM 1367 C C . LEU A 1 179 ? 170.298 126.078 261.971 1.00 5.75 177 LEU A C 1
ATOM 1368 O O . LEU A 1 179 ? 169.782 126.228 263.084 1.00 5.75 177 LEU A O 1
ATOM 1373 N N . ALA A 1 180 ? 171.387 125.336 261.770 1.00 5.75 178 ALA A N 1
ATOM 1374 C CA . ALA A 1 180 ? 171.943 124.557 262.868 1.00 5.75 178 ALA A CA 1
ATOM 1375 C C . ALA A 1 180 ? 173.434 124.329 262.669 1.00 5.75 178 ALA A C 1
ATOM 1376 O O . ALA A 1 180 ? 173.964 124.489 261.568 1.00 5.75 178 ALA A O 1
ATOM 1378 N N . HIS A 1 181 ? 174.103 123.964 263.761 1.00 5.74 179 HIS A N 1
ATOM 1379 C CA . HIS A 1 181 ? 175.497 123.560 263.701 1.00 5.74 179 HIS A CA 1
ATOM 1380 C C . HIS A 1 181 ? 175.607 122.155 263.103 1.00 5.74 179 HIS A C 1
ATOM 1381 O O . HIS A 1 181 ? 174.694 121.334 263.254 1.00 5.74 179 HIS A O 1
ATOM 1388 N N . PRO A 1 182 ? 176.706 121.859 262.401 1.00 5.74 180 PRO A N 1
ATOM 1389 C CA . PRO A 1 182 ? 176.872 120.505 261.841 1.00 5.74 180 PRO A CA 1
ATOM 1390 C C . PRO A 1 182 ? 176.811 119.398 262.882 1.00 5.74 180 PRO A C 1
ATOM 1391 O O . PRO A 1 182 ? 176.298 118.310 262.584 1.00 5.74 180 PRO A O 1
ATOM 1395 N N . ASP A 1 183 ? 177.316 119.639 264.094 1.00 6.81 181 ASP A N 1
ATOM 1396 C CA . ASP A 1 183 ? 177.196 118.641 265.153 1.00 6.81 181 ASP A CA 1
ATOM 1397 C C . ASP A 1 183 ? 175.733 118.364 265.484 1.00 6.81 181 ASP A C 1
ATOM 1398 O O . ASP A 1 183 ? 175.333 117.206 265.659 1.00 6.81 181 ASP A O 1
ATOM 1403 N N . ALA A 1 184 ? 174.918 119.419 265.566 1.00 5.27 182 ALA A N 1
ATOM 1404 C CA . ALA A 1 184 ? 173.493 119.241 265.829 1.00 5.27 182 ALA A CA 1
ATOM 1405 C C . ALA A 1 184 ? 172.808 118.502 264.685 1.00 5.27 182 ALA A C 1
ATOM 1406 O O . ALA A 1 184 ? 171.921 117.670 264.915 1.00 5.27 182 ALA A O 1
ATOM 1408 N N . ILE A 1 185 ? 173.198 118.801 263.444 1.00 4.74 183 ILE A N 1
ATOM 1409 C CA . ILE A 1 185 ? 172.627 118.098 262.297 1.00 4.74 183 ILE A CA 1
ATOM 1410 C C . ILE A 1 185 ? 172.951 116.608 262.368 1.00 4.74 183 ILE A C 1
ATOM 1411 O O . ILE A 1 185 ? 172.087 115.752 262.126 1.00 4.74 183 ILE A O 1
ATOM 1416 N N . ALA A 1 186 ? 174.199 116.276 262.710 1.00 5.19 184 ALA A N 1
ATOM 1417 C CA . ALA A 1 186 ? 174.580 114.874 262.851 1.00 5.19 184 ALA A CA 1
ATOM 1418 C C . ALA A 1 186 ? 173.804 114.198 263.975 1.00 5.19 184 ALA A C 1
ATOM 1419 O O . ALA A 1 186 ? 173.377 113.044 263.839 1.00 5.19 184 ALA A O 1
ATOM 1421 N N . ALA A 1 187 ? 173.616 114.897 265.098 1.00 5.50 185 ALA A N 1
ATOM 1422 C CA . ALA A 1 187 ? 172.846 114.328 266.201 1.00 5.50 185 ALA A CA 1
ATOM 1423 C C . ALA A 1 187 ? 171.402 114.060 265.788 1.00 5.50 185 ALA A C 1
ATOM 1424 O O . ALA A 1 187 ? 170.817 113.033 266.161 1.00 5.50 185 ALA A O 1
ATOM 1426 N N . PHE A 1 188 ? 170.806 114.981 265.025 1.00 5.68 186 PHE A N 1
ATOM 1427 C CA . PHE A 1 188 ? 169.451 114.762 264.529 1.00 5.68 186 PHE A CA 1
ATOM 1428 C C . PHE A 1 188 ? 169.386 113.555 263.602 1.00 5.68 186 PHE A C 1
ATOM 1429 O O . PHE A 1 188 ? 168.444 112.754 263.677 1.00 5.68 186 PHE A O 1
ATOM 1437 N N . GLY A 1 189 ? 170.369 113.415 262.710 1.00 5.65 187 GLY A N 1
ATOM 1438 C CA . GLY A 1 189 ? 170.413 112.232 261.862 1.00 5.65 187 GLY A CA 1
ATOM 1439 C C . GLY A 1 189 ? 170.528 110.950 262.666 1.00 5.65 187 GLY A C 1
ATOM 1440 O O . GLY A 1 189 ? 169.917 109.932 262.329 1.00 5.65 187 GLY A O 1
ATOM 1441 N N . ARG A 1 190 ? 171.308 110.990 263.746 1.00 7.46 188 ARG A N 1
ATOM 1442 C CA . ARG A 1 190 ? 171.456 109.832 264.622 1.00 7.46 188 ARG A CA 1
ATOM 1443 C C . ARG A 1 190 ? 170.135 109.468 265.289 1.00 7.46 188 ARG A C 1
ATOM 1444 O O . ARG A 1 190 ? 169.776 108.286 265.381 1.00 7.46 188 ARG A O 1
ATOM 1452 N N . GLU A 1 191 ? 169.402 110.473 265.774 1.00 9.72 189 GLU A N 1
ATOM 1453 C CA . GLU A 1 191 ? 168.095 110.214 266.375 1.00 9.72 189 GLU A CA 1
ATOM 1454 C C . GLU A 1 191 ? 167.122 109.643 265.349 1.00 9.72 189 GLU A C 1
ATOM 1455 O O . GLU A 1 191 ? 166.334 108.736 265.658 1.00 9.72 189 GLU A O 1
ATOM 1461 N N . CYS A 1 192 ? 167.159 110.165 264.120 1.00 8.99 190 CYS A N 1
ATOM 1462 C CA . CYS A 1 192 ? 166.319 109.620 263.058 1.00 8.99 190 CYS A CA 1
ATOM 1463 C C . CYS A 1 192 ? 166.660 108.161 262.783 1.00 8.99 190 CYS A C 1
ATOM 1464 O O . CYS A 1 192 ? 165.764 107.334 262.578 1.00 8.99 190 CYS A O 1
ATOM 1467 N N . THR A 1 193 ? 167.953 107.828 262.770 1.00 8.80 191 THR A N 1
ATOM 1468 C CA . THR A 1 193 ? 168.356 106.436 262.587 1.00 8.80 191 THR A CA 1
ATOM 1469 C C . THR A 1 193 ? 167.854 105.561 263.730 1.00 8.80 191 THR A C 1
ATOM 1470 O O . THR A 1 193 ? 167.386 104.439 263.501 1.00 8.80 191 THR A O 1
ATOM 1474 N N . ARG A 1 194 ? 167.936 106.060 264.967 1.00 12.03 192 ARG A N 1
ATOM 1475 C CA . ARG A 1 194 ? 167.432 105.297 266.106 1.00 12.03 192 ARG A CA 1
ATOM 1476 C C . ARG A 1 194 ? 165.938 105.028 265.973 1.00 12.03 192 ARG A C 1
ATOM 1477 O O . ARG A 1 194 ? 165.468 103.926 266.279 1.00 12.03 192 ARG A O 1
ATOM 1485 N N . ARG A 1 195 ? 165.177 106.016 265.511 1.00 12.13 193 ARG A N 1
ATOM 1486 C CA . ARG A 1 195 ? 163.750 105.821 265.283 1.00 12.13 193 ARG A CA 1
ATOM 1487 C C . ARG A 1 195 ? 163.448 105.119 263.964 1.00 12.13 193 ARG A C 1
ATOM 1488 O O . ARG A 1 195 ? 162.278 104.844 263.679 1.00 12.13 193 ARG A O 1
ATOM 1496 N N . GLY A 1 196 ? 164.466 104.820 263.162 1.00 12.51 194 GLY A N 1
ATOM 1497 C CA . GLY A 1 196 ? 164.260 104.065 261.940 1.00 12.51 194 GLY A CA 1
ATOM 1498 C C . GLY A 1 196 ? 163.641 104.849 260.807 1.00 12.51 194 GLY A C 1
ATOM 1499 O O . GLY A 1 196 ? 163.028 104.254 259.915 1.00 12.51 194 GLY A O 1
ATOM 1500 N N . VAL A 1 197 ? 163.783 106.166 260.813 1.00 13.89 195 VAL A N 1
ATOM 1501 C CA . VAL A 1 197 ? 163.214 107.040 259.792 1.00 13.89 195 VAL A CA 1
ATOM 1502 C C . VAL A 1 197 ? 164.364 107.641 258.990 1.00 13.89 195 VAL A C 1
ATOM 1503 O O . VAL A 1 197 ? 165.170 108.397 259.547 1.00 13.89 195 VAL A O 1
ATOM 1507 N N . PRO A 1 198 ? 164.497 107.321 257.706 1.00 13.89 196 PRO A N 1
ATOM 1508 C CA . PRO A 1 198 ? 165.510 107.976 256.877 1.00 13.89 196 PRO A CA 1
ATOM 1509 C C . PRO A 1 198 ? 164.985 109.276 256.293 1.00 13.89 196 PRO A C 1
ATOM 1510 O O . PRO A 1 198 ? 164.006 109.278 255.532 1.00 13.89 196 PRO A O 1
ATOM 1514 N N . PRO A 1 199 ? 165.604 110.405 256.628 1.00 10.90 197 PRO A N 1
ATOM 1515 C CA . PRO A 1 199 ? 165.143 111.694 256.098 1.00 10.90 197 PRO A CA 1
ATOM 1516 C C . PRO A 1 199 ? 165.549 111.869 254.646 1.00 10.90 197 PRO A C 1
ATOM 1517 O O . PRO A 1 199 ? 166.642 111.444 254.241 1.00 10.90 197 PRO A O 1
ATOM 1521 N N . PRO A 1 200 ? 164.701 112.492 253.832 1.00 8.84 198 PRO A N 1
ATOM 1522 C CA . PRO A 1 200 ? 165.064 112.748 252.433 1.00 8.84 198 PRO A CA 1
ATOM 1523 C C . PRO A 1 200 ? 166.030 113.918 252.307 1.00 8.84 198 PRO A C 1
ATOM 1524 O O . PRO A 1 200 ? 166.329 114.636 253.265 1.00 8.84 198 PRO A O 1
ATOM 1528 N N . THR A 1 201 ? 166.521 114.103 251.083 1.00 8.08 199 THR A N 1
ATOM 1529 C CA . THR A 1 201 ? 167.550 115.084 250.771 1.00 8.08 199 THR A CA 1
ATOM 1530 C C . THR A 1 201 ? 167.104 115.953 249.598 1.00 8.08 199 THR A C 1
ATOM 1531 O O . THR A 1 201 ? 166.421 115.491 248.680 1.00 8.08 199 THR A O 1
ATOM 1535 N N . VAL A 1 202 ? 167.495 117.228 249.642 1.00 8.00 200 VAL A N 1
ATOM 1536 C CA . VAL A 1 202 ? 167.199 118.186 248.585 1.00 8.00 200 VAL A CA 1
ATOM 1537 C C . VAL A 1 202 ? 168.506 118.815 248.120 1.00 8.00 200 VAL A C 1
ATOM 1538 O O . VAL A 1 202 ? 169.501 118.843 248.852 1.00 8.00 200 VAL A O 1
ATOM 1542 N N . SER A 1 203 ? 168.508 119.304 246.882 1.00 11.08 201 SER A N 1
ATOM 1543 C CA . SER A 1 203 ? 169.692 119.900 246.276 1.00 11.08 201 SER A CA 1
ATOM 1544 C C . SER A 1 203 ? 169.489 121.403 246.129 1.00 11.08 201 SER A C 1
ATOM 1545 O O . SER A 1 203 ? 168.577 121.844 245.421 1.00 11.08 201 SER A O 1
ATOM 1548 N N . LEU A 1 204 ? 170.339 122.184 246.795 1.00 13.28 202 LEU A N 1
ATOM 1549 C CA . LEU A 1 204 ? 170.295 123.639 246.729 1.00 13.28 202 LEU A CA 1
ATOM 1550 C C . LEU A 1 204 ? 171.700 124.173 246.491 1.00 13.28 202 LEU A C 1
ATOM 1551 O O . LEU A 1 204 ? 172.636 123.797 247.204 1.00 13.28 202 LEU A O 1
ATOM 1556 N N . PHE A 1 205 ? 171.838 125.047 245.492 1.00 15.87 203 PHE A N 1
ATOM 1557 C CA . PHE A 1 205 ? 173.117 125.679 245.154 1.00 15.87 203 PHE A CA 1
ATOM 1558 C C . PHE A 1 205 ? 174.204 124.640 244.881 1.00 15.87 203 PHE A C 1
ATOM 1559 O O . PHE A 1 205 ? 175.379 124.849 245.186 1.00 15.87 203 PHE A O 1
ATOM 1567 N N . GLY A 1 206 ? 173.810 123.509 244.300 1.00 16.50 204 GLY A N 1
ATOM 1568 C CA . GLY A 1 206 ? 174.758 122.461 243.986 1.00 16.50 204 GLY A CA 1
ATOM 1569 C C . GLY A 1 206 ? 175.214 121.625 245.160 1.00 16.50 204 GLY A C 1
ATOM 1570 O O . GLY A 1 206 ? 176.191 120.882 245.029 1.00 16.50 204 GLY A O 1
ATOM 1571 N N . SER A 1 207 ? 174.540 121.720 246.304 1.00 11.92 205 SE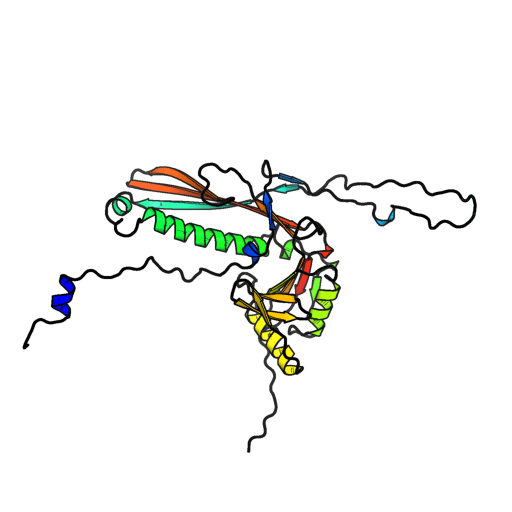R A N 1
ATOM 1572 C CA . SER A 1 207 ? 174.877 120.937 247.482 1.00 11.92 205 SER A CA 1
ATOM 1573 C C . SER A 1 207 ? 173.647 120.171 247.948 1.00 11.92 205 SER A C 1
ATOM 1574 O O . SER A 1 207 ? 172.519 120.470 247.552 1.00 11.92 205 SER A O 1
ATOM 1577 N N . GLN A 1 208 ? 173.877 119.176 248.801 1.00 9.25 206 GLN A N 1
ATOM 1578 C CA . GLN A 1 208 ? 172.822 118.312 249.314 1.00 9.25 206 GLN A CA 1
ATOM 1579 C C . GLN A 1 208 ? 172.564 118.631 250.780 1.00 9.25 206 GLN A C 1
ATOM 1580 O O . GLN A 1 208 ? 173.507 118.732 251.573 1.00 9.25 206 GLN A O 1
ATOM 1586 N N . PHE A 1 209 ? 171.289 118.787 251.136 1.00 6.71 207 PHE A N 1
ATOM 1587 C CA . PHE A 1 209 ? 170.880 119.066 252.505 1.00 6.71 207 PHE A CA 1
ATOM 1588 C C . PHE A 1 209 ? 169.754 118.124 252.90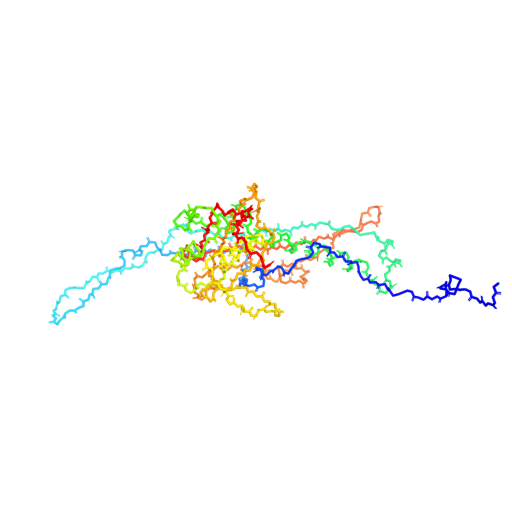4 1.00 6.71 207 PHE A C 1
ATOM 1589 O O . PHE A 1 209 ? 168.835 117.877 252.119 1.00 6.71 207 PHE A O 1
ATOM 1597 N N . ILE A 1 210 ? 169.822 117.607 254.132 1.00 5.07 208 ILE A N 1
ATOM 1598 C CA . ILE A 1 210 ? 168.730 116.793 254.648 1.00 5.07 208 ILE A CA 1
ATOM 1599 C C . ILE A 1 210 ? 167.524 117.683 254.924 1.00 5.07 208 ILE A C 1
ATOM 1600 O O . ILE A 1 210 ? 167.657 118.879 255.217 1.00 5.07 208 ILE A O 1
ATOM 1605 N N . THR A 1 211 ? 166.331 117.101 254.823 1.00 5.17 209 THR A N 1
ATOM 1606 C CA . THR A 1 211 ? 165.093 117.829 255.061 1.00 5.17 209 THR A CA 1
ATOM 1607 C C . THR A 1 211 ? 164.241 117.087 256.078 1.00 5.17 209 THR A C 1
ATOM 1608 O O . THR A 1 211 ? 164.290 115.857 256.165 1.00 5.17 209 THR A O 1
ATOM 1612 N N . TRP A 1 212 ? 163.468 117.844 256.852 1.00 5.24 210 TRP A N 1
ATOM 1613 C CA . TRP A 1 212 ? 162.450 117.293 257.737 1.00 5.24 210 TRP A CA 1
ATOM 1614 C C . TRP A 1 212 ? 161.119 117.947 257.399 1.00 5.24 210 TRP A C 1
ATOM 1615 O O . TRP A 1 212 ? 161.003 119.176 257.438 1.00 5.24 210 TRP A O 1
ATOM 1626 N N . ARG A 1 213 ? 160.123 117.123 257.068 1.00 5.14 211 ARG A N 1
ATOM 1627 C CA . ARG A 1 213 ? 158.811 117.599 256.631 1.00 5.14 211 ARG A CA 1
ATOM 1628 C C . ARG A 1 213 ? 158.929 118.539 255.434 1.00 5.14 211 ARG A C 1
ATOM 1629 O O . ARG A 1 213 ? 158.119 119.453 255.263 1.00 5.14 211 ARG A O 1
ATOM 1637 N N . GLY A 1 214 ? 159.943 118.319 254.597 1.00 4.69 212 GLY A N 1
ATOM 1638 C CA . GLY A 1 214 ? 160.180 119.138 253.428 1.00 4.69 212 GLY A CA 1
ATOM 1639 C C . GLY A 1 214 ? 160.983 120.400 253.661 1.00 4.69 212 GLY A C 1
ATOM 1640 O O . GLY A 1 214 ? 161.208 121.152 252.705 1.00 4.69 212 GLY A O 1
ATOM 1641 N N . ILE A 1 215 ? 161.427 120.658 254.884 1.00 5.75 213 ILE A N 1
ATOM 1642 C CA . ILE A 1 215 ? 162.133 121.885 255.241 1.00 5.75 213 ILE A CA 1
ATOM 1643 C C . ILE A 1 215 ? 163.616 121.558 255.391 1.00 5.75 213 ILE A C 1
ATOM 1644 O O . ILE A 1 215 ? 163.981 120.752 256.256 1.00 5.75 213 ILE A O 1
ATOM 1649 N N . PRO A 1 216 ? 164.496 122.150 254.583 1.00 5.75 214 PRO A N 1
ATOM 1650 C CA . PRO A 1 216 ? 165.919 121.789 254.645 1.00 5.75 214 PRO A CA 1
ATOM 1651 C C . PRO A 1 216 ? 166.605 122.319 255.896 1.00 5.75 214 PRO A C 1
ATOM 1652 O O . PRO A 1 216 ? 166.218 123.349 256.455 1.00 5.75 214 PRO A O 1
ATOM 1656 N N . LEU A 1 217 ? 167.649 121.603 256.314 1.00 4.99 215 LEU A N 1
ATOM 1657 C CA . LEU A 1 217 ? 168.503 122.005 257.427 1.00 4.99 215 LEU A CA 1
ATOM 1658 C C . LEU A 1 217 ? 169.809 122.556 256.864 1.00 4.99 215 LEU A C 1
ATOM 1659 O O . LEU A 1 217 ? 170.466 121.894 256.053 1.00 4.99 215 LEU A O 1
ATOM 1664 N N . ILE A 1 218 ? 170.188 123.750 257.294 1.00 5.75 216 ILE A N 1
ATOM 1665 C CA . ILE A 1 218 ? 171.322 124.484 256.738 1.00 5.75 216 ILE A CA 1
ATOM 1666 C C . ILE A 1 218 ? 172.399 124.591 257.810 1.00 5.75 216 ILE A C 1
ATOM 1667 O O . ILE A 1 218 ? 172.107 125.044 258.924 1.00 5.75 216 ILE A O 1
ATOM 1672 N N . PRO A 1 219 ? 173.643 124.202 257.517 1.00 5.75 217 PRO A N 1
ATOM 1673 C CA . PRO A 1 219 ? 174.701 124.246 258.535 1.00 5.75 217 PRO A CA 1
ATOM 1674 C C . PRO A 1 219 ? 175.333 125.629 258.631 1.00 5.75 217 PRO A C 1
ATOM 1675 O O . PRO A 1 219 ? 175.472 126.337 257.631 1.00 5.75 217 PRO A O 1
ATOM 1679 N N . SER A 1 220 ? 175.712 126.008 259.850 1.00 5.21 218 SER A N 1
ATOM 1680 C CA . SER A 1 220 ? 176.459 127.237 260.101 1.00 5.21 218 SER A CA 1
ATOM 1681 C C . SER A 1 220 ? 177.343 127.017 261.317 1.00 5.21 218 SER A C 1
ATOM 1682 O O . SER A 1 220 ? 176.844 126.668 262.391 1.00 5.21 218 SER A O 1
ATOM 1685 N N . ASN A 1 221 ? 178.652 127.222 261.152 1.00 6.50 219 ASN A N 1
ATOM 1686 C CA . ASN A 1 221 ? 179.576 127.015 262.262 1.00 6.50 219 ASN A CA 1
ATOM 1687 C C . ASN A 1 221 ? 179.601 128.196 263.224 1.00 6.50 219 ASN A C 1
ATOM 1688 O O . ASN A 1 221 ? 180.275 128.122 264.256 1.00 6.50 219 ASN A O 1
ATOM 1693 N N . LYS A 1 222 ? 178.887 129.280 262.910 1.00 5.62 220 LYS A N 1
ATOM 1694 C CA . LYS A 1 222 ? 178.897 130.451 263.782 1.00 5.62 220 LYS A CA 1
ATOM 1695 C C . LYS A 1 222 ? 178.008 130.263 265.005 1.00 5.62 220 LYS A C 1
ATOM 1696 O O . LYS A 1 222 ? 178.146 131.002 265.987 1.00 5.62 220 LYS A O 1
ATOM 1702 N N . ILE A 1 223 ? 177.094 129.297 264.972 1.00 6.44 221 ILE A N 1
ATOM 1703 C CA . ILE A 1 223 ? 176.226 129.037 266.119 1.00 6.44 221 ILE A CA 1
ATOM 1704 C C . ILE A 1 223 ? 177.067 128.429 267.237 1.00 6.44 221 ILE A C 1
ATOM 1705 O O . ILE A 1 223 ? 177.694 127.378 267.040 1.00 6.44 221 ILE A O 1
ATOM 1710 N N . PRO A 1 224 ? 177.108 129.048 268.416 1.00 10.60 222 PRO A N 1
ATOM 1711 C CA . PRO A 1 224 ? 178.012 128.574 269.472 1.00 10.60 222 PRO A CA 1
ATOM 1712 C C . PRO A 1 224 ? 177.574 127.241 270.064 1.00 10.60 222 PRO A C 1
ATOM 1713 O O . PRO A 1 224 ? 176.386 126.913 270.102 1.00 10.60 222 PRO A O 1
ATOM 1717 N N . VAL A 1 225 ? 178.574 126.422 270.388 1.00 15.26 223 VAL A N 1
ATOM 1718 C CA . VAL A 1 225 ? 178.308 125.093 271.000 1.00 15.26 223 VAL A CA 1
ATOM 1719 C C . VAL A 1 225 ? 179.106 125.075 272.298 1.00 15.26 223 VAL A C 1
ATOM 1720 O O . VAL A 1 225 ? 180.348 125.032 272.221 1.00 15.26 223 VAL A O 1
ATOM 1724 N N . GLU A 1 226 ? 178.424 125.173 273.435 1.00 21.24 224 GLU A N 1
ATOM 1725 C CA . GLU A 1 226 ? 179.142 125.257 274.731 1.00 21.24 224 GLU A CA 1
ATOM 1726 C C . GLU A 1 226 ? 178.740 124.066 275.600 1.00 21.24 224 GLU A C 1
ATOM 1727 O O . GLU A 1 226 ? 177.529 123.790 275.670 1.00 21.24 224 GLU A O 1
ATOM 1733 N N . ASP A 1 227 ? 179.715 123.346 276.164 1.00 25.50 225 ASP A N 1
ATOM 1734 C CA . ASP A 1 227 ? 179.426 122.208 277.083 1.00 25.50 225 ASP A CA 1
ATOM 1735 C C . ASP A 1 227 ? 178.497 121.215 276.367 1.00 25.50 225 ASP A C 1
ATOM 1736 O O . ASP A 1 227 ? 177.582 120.694 277.026 1.00 25.50 225 ASP A O 1
ATOM 1741 N N . GLY A 1 228 ? 178.729 120.979 275.074 1.00 20.02 226 GLY A N 1
ATOM 1742 C CA . GLY A 1 228 ? 177.874 120.063 274.291 1.00 20.02 226 GLY A CA 1
ATOM 1743 C C . GLY A 1 228 ? 176.430 120.531 274.123 1.00 20.02 226 GLY A C 1
ATOM 1744 O O . GLY A 1 228 ? 175.600 119.672 273.765 1.00 20.02 226 GLY A O 1
ATOM 1745 N N . LYS A 1 229 ? 176.122 121.817 274.364 1.00 16.66 227 LYS A N 1
ATOM 1746 C CA . LYS A 1 229 ? 174.773 122.322 274.154 1.00 16.66 227 LYS A CA 1
ATOM 1747 C C . LYS A 1 229 ? 174.790 123.302 272.991 1.00 16.66 227 LYS A C 1
ATOM 1748 O O . LYS A 1 229 ? 175.777 124.012 272.785 1.00 16.66 227 LYS A O 1
ATOM 1754 N N . THR A 1 230 ? 173.696 123.341 272.231 1.00 10.48 228 THR A N 1
ATOM 1755 C CA . THR A 1 230 ? 173.571 124.249 271.102 1.00 10.48 228 THR A CA 1
ATOM 1756 C C . THR A 1 230 ? 172.104 124.624 270.930 1.00 10.48 228 THR A C 1
ATOM 1757 O O . THR A 1 230 ? 171.238 124.213 271.709 1.00 10.48 228 THR A O 1
ATOM 1761 N N . LYS A 1 231 ? 171.828 125.420 269.898 1.00 7.06 229 LYS A N 1
ATOM 1762 C CA . LYS A 1 231 ? 170.486 125.895 269.601 1.00 7.06 229 LYS A CA 1
ATOM 1763 C C . LYS A 1 231 ? 170.179 125.674 268.127 1.00 7.06 229 LYS A C 1
ATOM 1764 O O . LYS A 1 231 ? 171.082 125.652 267.286 1.00 7.06 229 LYS A O 1
ATOM 1770 N N . ILE A 1 232 ? 168.894 125.511 267.818 1.00 5.75 230 ILE A N 1
ATOM 1771 C CA . ILE A 1 232 ? 168.431 125.311 266.447 1.00 5.75 230 ILE A CA 1
ATOM 1772 C C . ILE A 1 232 ? 167.370 126.358 266.135 1.00 5.75 230 ILE A C 1
ATOM 1773 O O . ILE A 1 232 ? 166.444 126.562 266.925 1.00 5.75 230 ILE A O 1
ATOM 1778 N N . LEU A 1 233 ? 167.496 127.015 264.986 1.00 5.75 231 LEU A N 1
ATOM 1779 C CA . LEU A 1 233 ? 166.601 128.102 264.611 1.00 5.75 231 LEU A CA 1
ATOM 1780 C C . LEU A 1 233 ? 165.743 127.719 263.412 1.00 5.75 231 LEU A C 1
ATOM 1781 O O . LEU A 1 233 ? 166.191 126.991 262.520 1.00 5.75 231 LEU A O 1
ATOM 1786 N N . LEU A 1 234 ? 164.506 128.213 263.403 1.00 5.75 232 LEU A N 1
ATOM 1787 C CA . LEU A 1 234 ? 163.588 128.068 262.282 1.00 5.75 232 LEU A CA 1
ATOM 1788 C C . LEU A 1 234 ? 163.132 129.455 261.851 1.00 5.75 232 LEU A C 1
ATOM 1789 O O . LEU A 1 234 ? 162.687 130.253 262.685 1.00 5.75 232 LEU A O 1
ATOM 1794 N N . LEU A 1 235 ? 163.234 129.731 260.550 1.00 5.76 233 LEU A N 1
ATOM 1795 C CA . LEU A 1 235 ? 163.095 131.077 260.012 1.00 5.76 233 LEU A CA 1
ATOM 1796 C C . LEU A 1 235 ? 162.132 131.095 258.834 1.00 5.76 233 LEU A C 1
ATOM 1797 O O . LEU A 1 235 ? 162.088 130.151 258.040 1.00 5.76 233 LEU A O 1
ATOM 1802 N N . ARG A 1 236 ? 161.364 132.193 258.611 1.00 6.18 234 ARG A N 1
ATOM 1803 C CA . ARG A 1 236 ? 160.571 132.477 257.360 1.00 6.18 234 ARG A CA 1
ATOM 1804 C C . ARG A 1 236 ? 161.206 133.744 256.740 1.00 6.18 234 ARG A C 1
ATOM 1805 O O . ARG A 1 236 ? 161.415 134.683 257.508 1.00 6.18 234 ARG A O 1
ATOM 1813 N N . VAL A 1 237 ? 161.419 133.821 255.423 1.00 7.78 235 VAL A N 1
ATOM 1814 C CA . VAL A 1 237 ? 162.190 134.971 254.837 1.00 7.78 235 VAL A CA 1
ATOM 1815 C C . VAL A 1 237 ? 161.419 135.746 253.759 1.00 7.78 235 VAL A C 1
ATOM 1816 O O . VAL A 1 237 ? 160.689 135.130 252.982 1.00 7.78 235 VAL A O 1
ATOM 1820 N N . GLY A 1 238 ? 161.617 137.072 253.714 1.00 10.30 236 GLY A N 1
ATOM 1821 C CA . GLY A 1 238 ? 161.039 137.878 252.622 1.00 10.30 236 GLY A CA 1
ATOM 1822 C C . GLY A 1 238 ? 160.030 138.931 253.075 1.00 10.30 236 GLY A C 1
ATOM 1823 O O . GLY A 1 238 ? 159.251 138.628 253.978 1.00 10.30 236 GLY A O 1
ATOM 1824 N N . GLU A 1 239 ? 160.050 140.119 252.459 1.00 15.02 237 GLU A N 1
ATOM 1825 C CA . GLU A 1 239 ? 159.129 141.241 252.808 1.00 15.02 237 GLU A CA 1
ATOM 1826 C C . GLU A 1 239 ? 157.674 140.913 252.448 1.00 15.02 237 GLU A C 1
ATOM 1827 O O . GLU A 1 239 ? 156.803 141.174 253.272 1.00 15.02 237 GLU A O 1
ATOM 1833 N N . LYS A 1 240 ? 157.437 140.335 251.272 1.00 17.87 238 LYS A N 1
ATOM 1834 C CA . LYS A 1 240 ? 156.043 140.077 250.810 1.00 17.87 238 LYS A CA 1
ATOM 1835 C C . LYS A 1 240 ? 155.268 139.247 251.846 1.00 17.87 238 LYS A C 1
ATOM 1836 O O . LYS A 1 240 ? 154.056 139.455 251.966 1.00 17.87 238 LYS A O 1
ATOM 1842 N N . ARG A 1 241 ? 155.937 138.348 252.570 1.00 12.92 239 ARG A N 1
ATOM 1843 C CA . ARG A 1 241 ? 155.235 137.465 253.538 1.00 12.92 239 ARG A CA 1
ATOM 1844 C C . ARG A 1 241 ? 155.497 137.866 254.998 1.00 12.92 239 ARG A C 1
ATOM 1845 O O . ARG A 1 241 ? 155.387 136.985 255.872 1.00 12.92 239 ARG A O 1
ATOM 1853 N N . GLN A 1 242 ? 155.849 139.138 255.245 1.00 8.46 240 GLN A N 1
ATOM 1854 C CA . GLN A 1 242 ? 156.086 139.587 256.635 1.00 8.46 240 GLN A CA 1
ATOM 1855 C C . GLN A 1 242 ? 157.136 138.678 257.295 1.00 8.46 240 GLN A C 1
ATOM 1856 O O . GLN A 1 242 ? 156.946 138.280 258.431 1.00 8.46 240 GLN A O 1
ATOM 1862 N N . GLY A 1 243 ? 158.249 138.450 256.601 1.00 7.48 241 GLY A N 1
ATOM 1863 C CA . GLY A 1 243 ? 159.323 137.622 257.186 1.00 7.48 241 GLY A CA 1
ATOM 1864 C C . GLY A 1 243 ? 160.565 138.381 257.653 1.00 7.48 241 GLY A C 1
ATOM 1865 O O . GLY A 1 243 ? 160.430 139.567 257.936 1.00 7.48 241 GLY A O 1
ATOM 1866 N N . ILE A 1 244 ? 161.728 137.717 257.723 1.00 5.98 242 ILE A N 1
ATOM 1867 C CA . ILE A 1 244 ? 163.008 138.269 258.154 1.00 5.98 242 ILE A CA 1
ATOM 1868 C C . ILE A 1 244 ? 163.704 138.880 256.946 1.00 5.98 242 ILE A C 1
ATOM 1869 O O . ILE A 1 244 ? 163.735 138.273 255.869 1.00 5.98 242 ILE A O 1
ATOM 1874 N N . VAL A 1 245 ? 164.257 140.081 257.121 1.00 5.75 243 VAL A N 1
ATOM 1875 C CA . VAL A 1 245 ? 164.972 140.766 256.052 1.00 5.75 243 VAL A CA 1
ATOM 1876 C C . VAL A 1 245 ? 166.294 141.304 256.582 1.00 5.75 243 VAL A C 1
ATOM 1877 O O . VAL A 1 245 ? 166.442 141.595 257.774 1.00 5.75 243 VAL A O 1
ATOM 1881 N N . GLY A 1 246 ? 167.268 141.412 255.683 1.00 4.24 244 GLY A N 1
ATOM 1882 C CA . GLY A 1 246 ? 168.490 142.134 255.969 1.00 4.24 244 GLY A CA 1
ATOM 1883 C C . GLY A 1 246 ? 168.451 143.509 255.327 1.00 4.24 244 GLY A C 1
ATOM 1884 O O . GLY A 1 246 ? 167.769 143.723 254.336 1.00 4.24 244 GLY A O 1
ATOM 1885 N N . LEU A 1 247 ? 169.186 144.449 255.911 1.00 4.28 245 LEU A N 1
ATOM 1886 C CA . LEU A 1 247 ? 169.163 145.844 255.490 1.00 4.28 245 LEU A CA 1
ATOM 1887 C C . LEU A 1 247 ? 170.571 146.296 255.137 1.00 4.28 245 LEU A C 1
ATOM 1888 O O . LEU A 1 247 ? 171.514 146.029 255.891 1.00 4.28 245 LEU A O 1
ATOM 1893 N N . PHE A 1 248 ? 170.705 146.997 254.009 1.00 5.67 246 PHE A N 1
ATOM 1894 C CA . PHE A 1 248 ? 172.002 147.497 253.568 1.00 5.67 246 PHE A CA 1
ATOM 1895 C C . PHE A 1 248 ? 171.852 148.882 252.949 1.00 5.67 246 PHE A C 1
ATOM 1896 O O . PHE A 1 248 ? 170.762 149.292 252.540 1.00 5.67 246 PHE A O 1
ATOM 1904 N N . GLN A 1 249 ? 172.978 149.600 252.880 1.00 7.29 247 GLN A N 1
ATOM 1905 C CA . GLN A 1 249 ? 173.011 150.964 252.364 1.00 7.29 247 GLN A CA 1
ATOM 1906 C C . GLN A 1 249 ? 173.576 150.974 250.954 1.00 7.29 247 GLN A C 1
ATOM 1907 O O . GLN A 1 249 ? 174.745 150.603 250.764 1.00 7.29 247 GLN A O 1
ATOM 1913 N N . PRO A 1 250 ? 172.809 151.382 249.948 1.00 9.52 248 PRO A N 1
ATOM 1914 C CA . PRO A 1 250 ? 173.335 151.427 248.582 1.00 9.52 248 PRO A CA 1
ATOM 1915 C C . PRO A 1 250 ? 174.065 152.731 248.286 1.00 9.52 248 PRO A C 1
ATOM 1916 O O . PRO A 1 250 ? 174.005 153.703 249.042 1.00 9.52 248 PRO A O 1
ATOM 1920 N N . GLY A 1 251 ? 174.761 152.730 247.154 1.00 14.42 249 GLY A N 1
ATOM 1921 C CA . GLY A 1 251 ? 175.409 153.935 246.654 1.00 14.42 249 GLY A CA 1
ATOM 1922 C C . GLY A 1 251 ? 176.516 154.479 247.531 1.00 14.42 249 GLY A C 1
ATOM 1923 O O . GLY A 1 251 ? 176.606 155.698 247.725 1.00 14.42 249 GLY A O 1
ATOM 1924 N N . LEU A 1 252 ? 177.363 153.605 248.066 1.00 13.50 250 LEU A N 1
ATOM 1925 C CA . LEU A 1 252 ? 178.475 154.055 248.891 1.00 13.50 250 LEU A CA 1
ATOM 1926 C C . LEU A 1 252 ? 179.612 154.586 248.023 1.00 13.50 250 LEU A C 1
ATOM 1927 O O . LEU A 1 252 ? 179.786 154.182 246.870 1.00 13.50 250 LEU A O 1
ATOM 1932 N N . ALA A 1 253 ? 180.388 155.505 248.591 1.00 14.91 251 ALA A N 1
ATOM 1933 C CA . ALA A 1 253 ? 181.561 156.019 247.898 1.00 14.91 251 ALA A CA 1
ATOM 1934 C C . ALA A 1 253 ? 182.669 154.973 247.888 1.00 14.91 251 ALA A C 1
ATOM 1935 O O . ALA A 1 253 ? 182.992 154.378 248.920 1.00 14.91 251 ALA A O 1
ATOM 1937 N N . GLY A 1 254 ? 183.256 154.755 246.716 1.00 14.68 252 GLY A N 1
ATOM 1938 C CA . GLY A 1 254 ? 184.257 153.709 246.572 1.00 14.68 252 GLY A CA 1
ATOM 1939 C C . GLY A 1 254 ? 183.699 152.320 246.788 1.00 14.68 252 GLY A C 1
ATOM 1940 O O . GLY A 1 254 ? 184.371 151.465 247.380 1.00 14.68 252 GLY A O 1
ATOM 1941 N N . GLU A 1 255 ? 182.479 152.075 246.320 1.00 15.97 253 GLU A N 1
ATOM 1942 C CA . GLU A 1 255 ? 181.808 150.808 246.573 1.00 15.97 253 GLU A CA 1
ATOM 1943 C C . GLU A 1 255 ? 182.359 149.713 245.665 1.00 15.97 253 GLU A C 1
ATOM 1944 O O . GLU A 1 255 ? 182.467 149.894 244.449 1.00 15.97 253 GLU A O 1
ATOM 1950 N N . GLN A 1 256 ? 182.710 148.575 246.263 1.00 17.18 254 GLN A N 1
ATOM 1951 C CA . GLN A 1 256 ? 183.154 147.394 245.532 1.00 17.18 254 GLN A CA 1
ATOM 1952 C C . GLN A 1 256 ? 182.041 146.366 245.376 1.00 17.18 254 GLN A C 1
ATOM 1953 O O . GLN A 1 256 ? 181.807 145.859 244.276 1.00 17.18 254 GLN A O 1
ATOM 1959 N N . SER A 1 257 ? 181.353 146.054 246.465 1.00 16.63 255 SER A N 1
ATOM 1960 C CA . SER A 1 257 ? 180.213 145.154 246.491 1.00 16.63 255 SER A CA 1
ATOM 1961 C C . SER A 1 257 ? 179.098 145.852 247.251 1.00 16.63 255 SER A C 1
ATOM 1962 O O . SER A 1 257 ? 179.360 146.783 248.020 1.00 16.63 255 SER A O 1
ATOM 1965 N N . PRO A 1 258 ? 177.845 145.450 247.036 1.00 15.03 256 PRO A N 1
ATOM 1966 C CA . PRO A 1 258 ? 176.727 146.131 247.705 1.00 15.03 256 PRO A CA 1
ATOM 1967 C C . PRO A 1 258 ? 176.913 146.203 249.214 1.00 15.03 256 PRO A C 1
ATOM 1968 O O . PRO A 1 258 ? 177.018 145.183 249.898 1.00 15.03 256 PRO A O 1
ATOM 1972 N N . GLY A 1 259 ? 176.954 147.431 249.730 1.00 10.70 257 GLY A N 1
ATOM 1973 C CA . GLY A 1 259 ? 177.135 147.676 251.144 1.00 10.70 257 GLY A CA 1
ATOM 1974 C C . GLY A 1 259 ? 178.570 147.765 251.616 1.00 10.70 257 GLY A C 1
ATOM 1975 O O . GLY A 1 259 ? 178.794 148.059 252.797 1.00 10.70 257 GLY A O 1
ATOM 1976 N N . LEU A 1 260 ? 179.547 147.541 250.740 1.00 10.40 258 LEU A N 1
ATOM 1977 C CA . LEU A 1 260 ? 180.956 147.521 251.114 1.00 10.40 258 LEU A CA 1
ATOM 1978 C C . LEU A 1 260 ? 181.707 148.594 250.340 1.00 10.40 258 LEU A C 1
ATOM 1979 O O . LEU A 1 260 ? 181.501 148.753 249.132 1.00 10.40 258 LEU A O 1
ATOM 1984 N N . SER A 1 261 ? 182.577 149.325 251.035 1.00 7.32 259 SER A N 1
ATOM 1985 C CA . SER A 1 261 ? 183.359 150.403 250.445 1.00 7.32 259 SER A CA 1
ATOM 1986 C C . SER A 1 261 ? 184.822 150.277 250.851 1.00 7.32 259 SER A C 1
ATOM 1987 O O . SER A 1 261 ? 185.133 149.785 251.940 1.00 7.32 259 SER A O 1
ATOM 1990 N N . VAL A 1 262 ? 185.713 150.724 249.969 1.00 6.64 260 VAL A N 1
ATOM 1991 C CA . VAL A 1 262 ? 187.151 150.751 250.220 1.00 6.64 260 VAL A CA 1
ATOM 1992 C C . VAL A 1 262 ? 187.667 152.138 249.864 1.00 6.64 260 VAL A C 1
ATOM 1993 O O . VAL A 1 262 ? 187.405 152.637 248.764 1.00 6.64 260 VAL A O 1
ATOM 1997 N N . ARG A 1 263 ? 188.400 152.759 250.789 1.00 5.32 261 ARG A N 1
ATOM 1998 C CA . ARG A 1 263 ? 188.879 154.123 250.610 1.00 5.32 261 ARG A CA 1
ATOM 1999 C C . ARG A 1 263 ? 190.350 154.233 250.987 1.00 5.32 261 ARG A C 1
ATOM 2000 O O . ARG A 1 263 ? 190.792 153.661 251.987 1.00 5.32 261 ARG A O 1
ATOM 2008 N N . PHE A 1 264 ? 191.099 154.981 250.179 1.00 4.62 262 PHE A N 1
ATOM 2009 C CA . PHE A 1 264 ? 192.509 155.240 250.440 1.00 4.62 262 PHE A CA 1
ATOM 2010 C C . PHE A 1 264 ? 192.645 156.326 251.501 1.00 4.62 262 PHE A C 1
ATOM 2011 O O . PHE A 1 264 ? 192.050 157.402 251.380 1.00 4.62 262 PHE A O 1
ATOM 2019 N N . MET A 1 265 ? 193.426 156.044 252.545 1.00 4.53 263 MET A N 1
ATOM 2020 C CA . MET A 1 265 ? 193.554 156.951 253.679 1.00 4.53 263 MET A CA 1
ATOM 2021 C C . MET A 1 265 ? 194.840 157.766 253.667 1.00 4.53 263 MET A C 1
ATOM 2022 O O . MET A 1 265 ? 194.870 158.850 254.261 1.00 4.53 263 MET A O 1
ATOM 2027 N N . GLY A 1 266 ? 195.891 157.283 253.021 1.00 4.33 264 GLY A N 1
ATOM 2028 C CA . GLY A 1 266 ? 197.159 157.981 252.974 1.00 4.33 264 GLY A CA 1
ATOM 2029 C C . GLY A 1 266 ? 198.336 157.056 253.230 1.00 4.33 264 GLY A C 1
ATOM 2030 O O . GLY A 1 266 ? 198.193 155.892 253.602 1.00 4.33 264 GLY A O 1
ATOM 2031 N N . ILE A 1 267 ? 199.522 157.624 253.024 1.00 5.13 265 ILE A N 1
ATOM 2032 C CA . ILE A 1 267 ? 200.789 156.927 253.201 1.00 5.13 265 ILE A CA 1
ATOM 2033 C C . ILE A 1 267 ? 201.527 157.574 254.363 1.00 5.13 265 ILE A C 1
ATOM 2034 O O . ILE A 1 267 ? 201.707 158.797 254.386 1.00 5.13 265 ILE A O 1
ATOM 2039 N N . ASN A 1 268 ? 201.954 156.757 255.321 1.00 7.44 266 ASN A N 1
ATOM 2040 C CA . ASN A 1 268 ? 202.655 157.278 256.482 1.00 7.44 266 ASN A CA 1
ATOM 2041 C C . ASN A 1 268 ? 204.144 157.448 256.179 1.00 7.44 266 ASN A C 1
ATOM 2042 O O . ASN A 1 268 ? 204.621 157.175 255.074 1.00 7.44 266 ASN A O 1
ATOM 2047 N N . ARG A 1 269 ? 204.891 157.904 257.184 1.00 10.70 267 ARG A N 1
ATOM 2048 C CA . ARG A 1 269 ? 206.302 158.217 257.004 1.00 10.70 267 ARG A CA 1
ATOM 2049 C C . ARG A 1 269 ? 207.171 156.967 256.954 1.00 10.70 267 ARG A C 1
ATOM 2050 O O . ARG A 1 269 ? 208.359 157.070 256.628 1.00 10.70 267 ARG A O 1
ATOM 2058 N N . ASN A 1 270 ? 206.605 155.800 257.258 1.00 10.56 268 ASN A N 1
ATOM 2059 C CA . ASN A 1 270 ? 207.271 154.515 257.095 1.00 10.56 268 ASN A CA 1
ATOM 2060 C C . ASN A 1 270 ? 207.044 153.912 255.713 1.00 10.56 268 ASN A C 1
ATOM 2061 O O . ASN A 1 270 ? 207.332 152.727 255.515 1.00 10.56 268 ASN A O 1
ATOM 2066 N N . ALA A 1 271 ? 206.517 154.696 254.767 1.00 6.45 269 ALA A N 1
ATOM 2067 C CA . ALA A 1 271 ? 206.205 154.231 253.412 1.00 6.45 269 ALA A CA 1
ATOM 2068 C C . ALA A 1 271 ? 205.179 153.099 253.425 1.00 6.45 269 ALA A C 1
ATOM 2069 O O . ALA A 1 271 ? 205.266 152.149 252.644 1.00 6.45 269 ALA A O 1
ATOM 2071 N N . ILE A 1 272 ? 204.195 153.202 254.314 1.00 5.73 270 ILE A N 1
ATOM 2072 C CA . ILE A 1 272 ? 203.110 152.231 254.414 1.00 5.73 270 ILE A CA 1
ATOM 2073 C C . ILE A 1 272 ? 201.806 152.942 254.077 1.00 5.73 270 ILE A C 1
ATOM 2074 O O . ILE A 1 272 ? 201.475 153.968 254.684 1.00 5.73 270 ILE A O 1
ATOM 2079 N N . ALA A 1 273 ? 201.076 152.404 253.103 1.00 5.09 271 ALA A N 1
ATOM 2080 C CA . ALA A 1 273 ? 199.785 152.955 252.720 1.00 5.09 271 ALA A CA 1
ATOM 2081 C C . ALA A 1 273 ? 198.661 152.265 253.484 1.00 5.09 271 ALA A C 1
ATOM 2082 O O . ALA A 1 273 ? 198.735 151.073 253.803 1.00 5.09 271 ALA A O 1
ATOM 2084 N N . SER A 1 274 ? 197.607 153.029 253.770 1.00 4.41 272 SER A N 1
ATOM 2085 C CA . SER A 1 274 ? 196.486 152.558 254.572 1.00 4.41 272 SER A CA 1
ATOM 2086 C C . SER A 1 274 ? 195.199 152.598 253.759 1.00 4.41 272 SER A C 1
ATOM 2087 O O . SER A 1 274 ? 194.974 153.528 252.978 1.00 4.41 272 SER A O 1
ATOM 2090 N N . TYR A 1 275 ? 194.360 151.581 253.949 1.00 4.88 273 TYR A N 1
ATOM 2091 C CA . TYR A 1 275 ? 193.091 151.439 253.248 1.00 4.88 273 TYR A CA 1
ATOM 2092 C C . TYR A 1 275 ? 191.994 151.165 254.267 1.00 4.88 273 TYR A C 1
ATOM 2093 O O . TYR A 1 275 ? 192.169 150.330 255.158 1.00 4.88 273 TYR A O 1
ATOM 2102 N N . LEU A 1 276 ? 190.866 151.855 254.134 1.00 5.75 274 LEU A N 1
ATOM 2103 C CA . LEU A 1 276 ? 189.743 151.696 255.051 1.00 5.75 274 LEU A CA 1
ATOM 2104 C C . LEU A 1 276 ? 188.665 150.856 254.377 1.00 5.75 274 LEU A C 1
ATOM 2105 O O . LEU A 1 276 ? 188.202 151.200 253.285 1.00 5.75 274 LEU A O 1
ATOM 2110 N N . ILE A 1 277 ? 188.266 149.761 255.022 1.00 5.77 275 ILE A N 1
ATOM 2111 C CA . ILE A 1 277 ? 187.220 148.885 254.506 1.00 5.77 275 ILE A CA 1
ATOM 2112 C C . ILE A 1 277 ? 186.073 148.890 255.506 1.00 5.77 275 ILE A C 1
ATOM 2113 O O . ILE A 1 277 ? 186.288 148.684 256.707 1.00 5.77 275 ILE A O 1
ATOM 2118 N N . SER A 1 278 ? 184.857 149.133 255.015 1.00 5.95 276 SER A N 1
ATOM 2119 C CA . SER A 1 278 ? 183.678 149.252 255.865 1.00 5.95 276 SER A CA 1
ATOM 2120 C C . SER A 1 278 ? 182.491 148.560 255.213 1.00 5.95 276 SER A C 1
ATOM 2121 O O . SER A 1 278 ? 182.284 148.680 254.001 1.00 5.95 276 SER A O 1
ATOM 2124 N N . LEU A 1 279 ? 181.713 147.841 256.021 1.00 5.88 277 LEU A N 1
ATOM 2125 C CA . LEU A 1 279 ? 180.499 147.163 255.582 1.00 5.88 277 LEU A CA 1
ATOM 2126 C C . LEU A 1 279 ? 179.375 147.524 256.544 1.00 5.88 277 LEU A C 1
ATOM 2127 O O . LEU A 1 279 ? 179.500 147.304 257.752 1.00 5.88 277 LEU A O 1
ATOM 2132 N N . TYR A 1 280 ? 178.280 148.065 256.015 1.00 5.97 278 TYR A N 1
ATOM 2133 C CA . TYR A 1 280 ? 177.142 148.496 256.823 1.00 5.97 278 TYR A CA 1
ATOM 2134 C C . TYR A 1 280 ? 175.975 147.545 256.596 1.00 5.97 278 TYR A C 1
ATOM 2135 O O . TYR A 1 280 ? 175.632 147.245 255.447 1.00 5.97 278 TYR A O 1
ATOM 2144 N N . CYS A 1 281 ? 175.363 147.078 257.684 1.00 7.79 279 CYS A N 1
ATOM 2145 C CA . CYS A 1 281 ? 174.274 146.116 257.557 1.00 7.79 279 CYS A CA 1
ATOM 2146 C C . CYS A 1 281 ? 173.416 14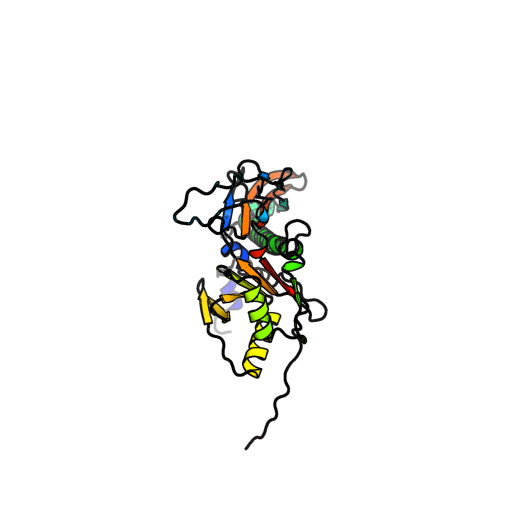6.124 258.815 1.00 7.79 279 CYS A C 1
ATOM 2147 O O . CYS A 1 281 ? 173.799 146.674 259.850 1.00 7.79 279 CYS A O 1
ATOM 2150 N N . SER A 1 282 ? 172.235 145.516 258.696 1.00 4.82 280 SER A N 1
ATOM 2151 C CA . SER A 1 282 ? 171.349 145.310 259.840 1.00 4.82 280 SER A CA 1
ATOM 2152 C C . SER A 1 282 ? 170.375 144.183 259.516 1.00 4.82 280 SER A C 1
ATOM 2153 O O . SER A 1 282 ? 170.358 143.653 258.404 1.00 4.82 280 SER A O 1
ATOM 2156 N N . LEU A 1 283 ? 169.542 143.837 260.502 1.00 5.75 281 LEU A N 1
ATOM 2157 C CA . LEU A 1 283 ? 168.587 142.739 260.392 1.00 5.75 281 LEU A CA 1
ATOM 2158 C C . LEU A 1 283 ? 167.273 143.142 261.052 1.00 5.75 281 LEU A C 1
ATOM 2159 O O . LEU A 1 283 ? 167.273 143.744 262.129 1.00 5.75 281 LEU A O 1
ATOM 2164 N N . ALA A 1 284 ? 166.153 142.805 260.406 1.00 5.75 282 ALA A N 1
ATOM 2165 C CA . ALA A 1 284 ? 164.827 143.123 260.924 1.00 5.75 282 ALA A CA 1
ATOM 2166 C C . ALA A 1 284 ? 163.903 141.918 260.805 1.00 5.75 282 ALA A C 1
ATOM 2167 O O . ALA A 1 284 ? 163.860 141.260 259.760 1.00 5.75 282 ALA A O 1
ATOM 2169 N N . VAL A 1 285 ? 163.159 141.640 261.873 1.00 4.69 283 VAL A N 1
ATOM 2170 C CA . VAL A 1 285 ? 162.144 140.591 261.891 1.00 4.69 283 VAL A CA 1
ATOM 2171 C C . VAL A 1 285 ? 160.784 141.279 261.929 1.00 4.69 283 VAL A C 1
ATOM 2172 O O . VAL A 1 285 ? 160.410 141.876 262.944 1.00 4.69 283 VAL A O 1
ATOM 2176 N N . LEU A 1 286 ? 160.035 141.195 260.825 1.00 5.19 284 LEU A N 1
ATOM 2177 C CA . LEU A 1 286 ? 158.822 141.994 260.685 1.00 5.19 284 LEU A CA 1
ATOM 2178 C C . LEU A 1 286 ? 157.720 141.527 261.632 1.00 5.19 284 LEU A C 1
ATOM 2179 O O . LEU A 1 286 ? 156.991 142.350 262.196 1.00 5.19 284 LEU A O 1
ATOM 2184 N N . THR A 1 287 ? 157.577 140.215 261.817 1.00 6.31 285 THR A N 1
ATOM 2185 C CA . THR A 1 287 ? 156.584 139.667 262.731 1.00 6.31 285 THR A CA 1
ATOM 2186 C C . THR A 1 287 ? 157.224 138.611 263.621 1.00 6.31 285 THR A C 1
ATOM 2187 O O . THR A 1 287 ? 158.164 137.921 263.217 1.00 6.31 285 THR A O 1
ATOM 2191 N N . ASP A 1 288 ? 156.693 138.489 264.840 1.00 8.23 286 ASP A N 1
ATOM 2192 C CA . ASP A 1 288 ? 157.301 137.613 265.839 1.00 8.23 286 ASP A CA 1
ATOM 2193 C C . ASP A 1 288 ? 157.234 136.147 265.424 1.00 8.23 286 ASP A C 1
ATOM 2194 O O . ASP A 1 288 ? 158.177 135.385 265.668 1.00 8.23 286 ASP A O 1
ATOM 2199 N N . ASP A 1 289 ? 156.132 135.731 264.796 1.00 7.81 287 ASP A N 1
ATOM 2200 C CA . ASP A 1 289 ? 155.960 134.321 264.458 1.00 7.81 287 ASP A CA 1
ATOM 2201 C C . ASP A 1 289 ? 156.854 133.864 263.310 1.00 7.81 287 ASP A C 1
ATOM 2202 O O . ASP A 1 289 ? 156.824 132.680 262.961 1.00 7.81 287 ASP A O 1
ATOM 2207 N N . ALA A 1 290 ? 157.637 134.766 262.715 1.00 5.16 288 ALA A N 1
ATOM 2208 C CA . ALA A 1 290 ? 158.533 134.383 261.631 1.00 5.16 288 ALA A CA 1
ATOM 2209 C C . ALA A 1 290 ? 159.807 133.708 262.126 1.00 5.16 288 ALA A C 1
ATOM 2210 O O . ALA A 1 290 ? 160.595 133.231 261.304 1.00 5.16 288 ALA A O 1
ATOM 2212 N N . LEU A 1 291 ? 160.037 133.662 263.437 1.00 5.94 289 LEU A N 1
ATOM 2213 C CA . LEU A 1 291 ? 161.272 133.124 263.994 1.00 5.94 289 LEU A CA 1
ATOM 2214 C C . LEU A 1 291 ? 160.963 132.263 265.210 1.00 5.94 289 LEU A C 1
ATOM 2215 O O . LEU A 1 291 ? 160.155 132.654 266.059 1.00 5.94 289 LEU A O 1
ATOM 2220 N N . ALA A 1 292 ? 161.606 131.097 265.295 1.00 5.75 290 ALA A N 1
ATOM 2221 C CA . ALA A 1 292 ? 161.495 130.238 266.468 1.00 5.75 290 ALA A CA 1
ATOM 2222 C C . ALA A 1 292 ? 162.852 129.618 266.772 1.00 5.75 290 ALA A C 1
ATOM 2223 O O . ALA A 1 292 ? 163.688 129.456 265.881 1.00 5.75 290 ALA A O 1
ATOM 2225 N N . VAL A 1 293 ? 163.063 129.266 268.041 1.00 7.09 291 VAL A N 1
ATOM 2226 C CA . VAL A 1 293 ? 164.346 128.753 268.509 1.00 7.09 291 VAL A CA 1
ATOM 2227 C C . VAL A 1 293 ? 164.108 127.591 269.467 1.00 7.09 291 VAL A C 1
ATOM 2228 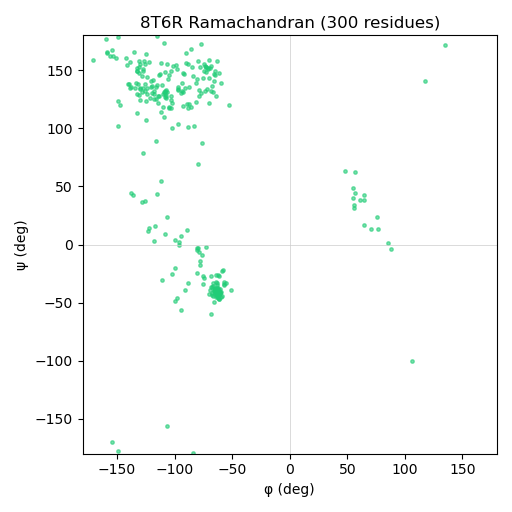O O . VAL A 1 293 ? 163.257 127.677 270.359 1.00 7.09 291 VAL A O 1
ATOM 2232 N N . LEU A 1 294 ? 164.863 126.510 269.278 1.00 7.73 292 LEU A N 1
ATOM 2233 C CA . LEU A 1 294 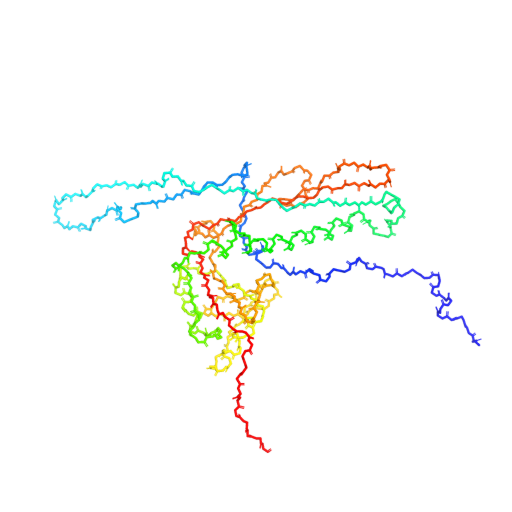? 164.888 125.361 270.173 1.00 7.73 292 LEU A CA 1
ATOM 2234 C C . LEU A 1 294 ? 166.217 125.348 270.918 1.00 7.73 292 LEU A C 1
ATOM 2235 O O . LEU A 1 294 ? 167.283 125.400 270.292 1.00 7.73 292 LEU A O 1
ATOM 2240 N N . ASP A 1 295 ? 166.149 125.271 272.246 1.00 11.25 293 ASP A N 1
ATOM 2241 C CA . ASP A 1 295 ? 167.305 125.382 273.126 1.00 11.25 293 ASP A CA 1
ATOM 2242 C C . ASP A 1 295 ? 167.644 124.040 273.765 1.00 11.25 293 ASP A C 1
ATOM 2243 O O . ASP A 1 295 ? 166.917 123.052 273.630 1.00 11.25 293 ASP A O 1
ATOM 2248 N N . ASP A 1 296 ? 168.775 124.032 274.480 1.00 12.81 294 ASP A N 1
ATOM 2249 C CA . ASP A 1 296 ? 169.230 122.878 275.261 1.00 12.81 294 ASP A CA 1
ATOM 2250 C C . ASP A 1 296 ? 169.364 121.621 274.402 1.00 12.81 294 ASP A C 1
ATOM 2251 O O . ASP A 1 296 ? 168.951 120.529 274.798 1.00 12.81 294 ASP A O 1
ATOM 2256 N N . VAL A 1 297 ? 169.953 121.774 273.221 1.00 11.70 295 VAL A N 1
ATOM 2257 C CA . VAL A 1 297 ? 170.158 120.652 272.311 1.00 11.70 295 VAL A CA 1
ATOM 2258 C C . VAL A 1 297 ? 171.502 120.001 272.623 1.00 11.70 295 VAL A C 1
ATOM 2259 O O . VAL A 1 297 ? 172.550 120.650 272.545 1.00 11.70 295 VAL A O 1
ATOM 2263 N N . GLU A 1 298 ? 171.473 118.717 272.969 1.00 13.72 296 GLU A N 1
ATOM 2264 C CA . GLU A 1 298 ? 172.672 117.963 273.315 1.00 13.72 296 GLU A CA 1
ATOM 2265 C C . GLU A 1 298 ? 173.152 117.183 272.098 1.00 13.72 296 GLU A C 1
ATOM 2266 O O . GLU A 1 298 ? 172.347 116.568 271.392 1.00 13.72 296 GLU A O 1
ATOM 2272 N N . VAL A 1 299 ? 174.461 117.217 271.851 1.00 13.39 297 VAL A N 1
ATOM 2273 C CA . VAL A 1 299 ? 175.038 116.693 270.619 1.00 13.39 297 VAL A CA 1
ATOM 2274 C C . VAL A 1 299 ? 176.102 115.632 270.879 1.00 13.39 297 VAL A C 1
ATOM 2275 O O . VAL A 1 299 ? 176.816 115.244 269.949 1.00 13.39 297 VAL A O 1
ATOM 2279 N N . ASP A 1 300 ? 176.227 115.142 272.113 1.00 16.68 298 ASP A N 1
ATOM 2280 C CA . ASP A 1 300 ? 177.320 114.244 272.467 1.00 16.68 298 ASP A CA 1
ATOM 2281 C C . ASP A 1 300 ? 176.847 112.859 272.894 1.00 16.68 298 ASP A C 1
ATOM 2282 O O . ASP A 1 300 ? 177.621 112.104 273.493 1.00 16.68 298 ASP A O 1
ATOM 2287 N N . LYS A 1 301 ? 175.603 112.500 272.600 1.00 16.66 299 LYS A N 1
ATOM 2288 C CA . LYS A 1 301 ? 175.049 111.233 273.059 1.00 16.66 299 LYS A CA 1
ATOM 2289 C C . LYS A 1 301 ? 174.918 110.245 271.905 1.00 16.66 299 LYS A C 1
ATOM 2290 O O . LYS A 1 301 ? 174.395 110.588 270.839 1.00 16.66 299 LYS A O 1
ATOM 2296 N N . TYR A 1 302 ? 175.464 109.041 272.105 1.00 16.15 300 TYR A N 1
ATOM 2297 C CA . TYR A 1 302 ? 175.394 107.970 271.073 1.00 16.15 300 TYR A CA 1
ATOM 2298 C C . TYR A 1 302 ? 174.662 106.759 271.668 1.00 16.15 300 TYR A C 1
ATOM 2299 O O . TYR A 1 302 ? 174.888 106.474 272.844 1.00 16.15 300 TYR A O 1
ATOM 2308 N N . HIS A 1 303 ? 173.816 106.114 270.850 1.00 15.88 301 HIS A N 1
ATOM 2309 C CA . HIS A 1 303 ? 173.015 104.939 271.299 1.00 15.88 301 HIS A CA 1
ATOM 2310 C C . HIS A 1 303 ? 173.833 103.640 271.258 1.00 15.88 301 HIS A C 1
ATOM 2311 O O . HIS A 1 303 ? 174.562 103.444 270.273 1.00 15.88 301 HIS A O 1
ATOM 2318 N N . ASP A 1 304 ? 173.691 102.789 272.273 1.00 18.71 302 ASP A N 1
ATOM 2319 C CA . ASP A 1 304 ? 174.370 101.500 272.337 1.00 18.71 302 ASP A CA 1
ATOM 2320 C C . ASP A 1 304 ? 173.402 100.433 271.839 1.00 18.71 302 ASP A C 1
ATOM 2321 O O . ASP A 1 304 ? 172.407 100.127 272.504 1.00 18.71 302 ASP A O 1
ATOM 2326 N N . TYR A 1 305 ? 173.644 99.996 270.598 1.00 15.41 303 TYR A N 1
ATOM 2327 C CA . TYR A 1 305 ? 172.746 99.005 269.948 1.00 15.41 303 TYR A CA 1
ATOM 2328 C C . TYR A 1 305 ? 173.246 97.586 270.224 1.00 15.41 303 TYR A C 1
ATOM 2329 O O . TYR A 1 305 ? 174.447 97.335 270.056 1.00 15.41 303 TYR A O 1
ATOM 2338 N N . PRO A 1 306 ? 172.360 96.636 270.593 1.00 17.67 304 PRO A N 1
ATOM 2339 C CA . PRO A 1 306 ? 172.772 95.254 270.832 1.00 17.67 304 PRO A CA 1
ATOM 2340 C C . PRO A 1 306 ? 173.264 94.631 269.519 1.00 17.67 304 PRO A C 1
ATOM 2341 O O . PRO A 1 306 ? 172.756 94.982 268.477 1.00 17.67 304 PRO A O 1
ATOM 2345 N N . VAL A 1 307 ? 174.247 93.737 269.604 1.00 19.89 305 VAL A N 1
ATOM 2346 C CA . VAL A 1 307 ? 174.788 93.064 268.386 1.00 19.89 305 VAL A CA 1
ATOM 2347 C C . VAL A 1 307 ? 174.756 91.551 268.589 1.00 19.89 305 VAL A C 1
ATOM 2348 O O . VAL A 1 307 ? 174.850 91.104 269.745 1.00 19.89 305 VAL A O 1
ATOM 2352 N N . ASN A 1 308 ? 174.629 90.799 267.502 1.00 20.36 306 ASN A N 1
ATOM 2353 C CA . ASN A 1 308 ? 174.670 89.316 267.569 1.00 20.36 306 ASN A CA 1
ATOM 2354 C C . ASN A 1 308 ? 175.270 88.874 266.235 1.00 20.36 306 ASN A C 1
ATOM 2355 O O . ASN A 1 308 ? 174.533 88.904 265.244 1.00 20.36 306 ASN A O 1
ATOM 2360 N N . TYR A 1 309 ? 176.554 88.508 266.203 1.00 20.02 307 TYR A N 1
ATOM 2361 C CA . TYR A 1 309 ? 177.209 88.220 264.897 1.00 20.02 307 TYR A CA 1
ATOM 2362 C C . TYR A 1 3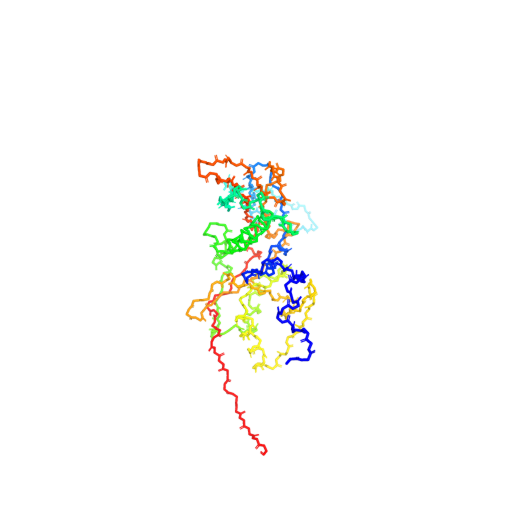09 ? 177.258 86.723 264.584 1.00 20.02 307 TYR A C 1
ATOM 2363 O O . TYR A 1 309 ? 177.309 85.915 265.525 1.00 20.02 307 TYR A O 1
ATOM 2372 N N . LYS A 1 310 ? 177.248 86.364 263.301 1.00 23.96 308 LYS A N 1
ATOM 2373 C CA . LYS A 1 310 ? 177.330 84.936 262.899 1.00 23.96 308 LYS A CA 1
ATOM 2374 C C . LYS A 1 310 ? 178.699 84.375 263.305 1.00 23.96 308 LYS A C 1
ATOM 2375 O O . LYS A 1 310 ? 179.597 85.182 263.612 1.00 23.96 308 LYS A O 1
#

Organism: Acinetobacter baumannii (NCBI:txid470)

Radius of gyration: 26.83 Å; Cα contacts (8 Å, |Δi|>4): 510; chains: 1; bounding box: 108×73×45 Å

Secondary structure (DSSP, 8-state):
--S--HHHHHTTSPPP-PPPP-TT----HHHHHS-EEE-SSSEEE---B--GGG-------SS----------B-SS--EEE-EEEEEEEEEEHHHHHHS-SSS-HHHHHHHHHHHHHHHHHHHHHHH-TTTSHHHHS-GGGEEE-SSSS--HHHHHHHHHHT-SS--EEEE-HHHHHHHHHHHHHTT-PPPEEEETTEEEEEETTEEEEE-TTS--BTTEEEEEEE-B-TTTT-EEEEE--S-TTEEETTEEEEEEEE-TTSEEEEEEEEEEEEEESSGGGEEEEEEEE------------

Sequence (302 aa):
QLALGDHAARQLANATKTAPQLSTITPRWLTHLLQWIPVEAGIYRLNRVNNTDDIQVACTQRDEATLPQTFVDYAPEPREYFLNGVSTVLDVHTRVADLYSSPHDQIKEQLRLTIETIKERQESELINNPEYGLLASVTDDQRISTLNGPPTPDDLDDLLRKVWKEPGFFLAHPDAIAAFGRECTRRGVPPPTVSLFGSQFITWRGIPLIPSNKIPVEDGKTKILLLRVGEKRQGIVGLFQPGLAGEQSPGLSVRFMGINRNAIASYLISLYCSLAVLTDDALAVLDDVEVDKYHDYPVNYK

B-factor: mean 8.91, std 4.92, range [3.46, 28.96]

Solvent-accessible surface area: 19053 Å² total; per-residue (Å²): 188,190,76,130,26,130,156,56,43,139,126,166,62,148,54,132,119,102,30,72,154,59,113,82,76,28,78,34,38,1,33,114,46,9,74,67,28,76,7,171,71,16,87,40,144,29,99,131,64,70,16,103,132,88,66,97,136,53,131,110,142,248,88,183,78,130,119,56,163,69,139,73,63,146,9,112,148,30,116,62,15,91,34,61,48,32,65,50,74,21,85,10,48,38,139,52,19,115,115,132,37,109,99,65,63,57,45,143,32,76,31,89,36,29,30,35,76,10,61,14,141,14,4,28,45,7,0,56,26,116,95,25,0,1,31,60,37,13,45,131,103,13,81,38,62,17,121,120,10,22,0,26,14,92,2,0,40,41,0,24,174,67,0,179,89,108,33,25,10,0,0,0,29,61,65,1,30,51,2,1,24,54,12,0,97,94,159,61,64,118,36,87,80,58,70,59,133,79,38,121,16,46,8,14,154,57,23,18,4,3,40,6,82,38,2,59,54,95,131,21,73,3,55,2,0,0,0,9,22,10,70,205,111,109,0,0,0,0,0,36,32,53,74,38,70,40,76,113,31,102,0,1,1,24,98,127,101,23,104,78,244,107,43,47,8,21,34,51,0,3,10,70,12,5,4,0,24,36,43,97,43,0,3,0,0,0,15,71,0,34,20,83,105,164,70,141,107,130,106,151,183,255

InterPro domains:
  IPR045641 Type 2A encapsulin shell protein SrpI-like [PF19307] (59-300)
  IPR049822 Encapsulin nanocompartment shell protein 2A [NF041162] (12-305)